Protein AF-0000000081111571 (afdb_homodimer)

Foldseek 3Di:
DWDFPCDPPRHDQCDDDDDDRNVVVLCLQQWLAKFKADPVRQVPDPDHFDWQQAPVRDADVVTIGIGHDVVSVLSVLVVLVSCVVNPCNLVVCVPPPVVCSVCSVVSNVCNVVVNVVVCVVPPDPDDWDWDQDPVRDTDTDDTDDDDDPDVVVVSVVRNVRHRYPHTPD/DWDFPCDPPRHDQCDDDDDDRNVVVLCLQQWLAKFKADPVRQVPDPDHFDWQQAPVRDADVVTIGIGHDVVSVLSVLVVLVVCVVNPCNLVVCVPPPVVCSVCSVVSNVCNVVVNVVVCVVPPDPDDWDWDQDPVRDTDTDDTDDDDDPDVVVVSVVRNVRHRYPHTPD

Organism: NCBI:txid173218

Structure (mmCIF, N/CA/C/O backbone):
data_AF-0000000081111571-model_v1
#
loop_
_entity.id
_entity.type
_entity.pdbx_description
1 polymer 'Tat pathway signal sequence'
#
loop_
_atom_site.group_PDB
_atom_site.id
_atom_site.type_symbol
_atom_site.label_atom_id
_atom_site.label_alt_id
_atom_site.label_comp_id
_atom_site.label_asym_id
_atom_site.label_entity_id
_atom_site.label_seq_id
_atom_site.pdbx_PDB_ins_code
_atom_site.Cartn_x
_atom_site.Cartn_y
_atom_site.Cartn_z
_atom_site.occupancy
_atom_site.B_iso_or_equiv
_atom_site.auth_seq_id
_atom_site.auth_comp_id
_atom_site.auth_asym_id
_atom_site.auth_atom_id
_atom_site.pdbx_PDB_model_num
ATOM 1 N N . MET A 1 1 ? 0.374 10.047 -14.227 1 91.88 1 MET A N 1
ATOM 2 C CA . MET A 1 1 ? -0.992 9.656 -13.891 1 91.88 1 MET A CA 1
ATOM 3 C C . MET A 1 1 ? -1.65 10.695 -12.984 1 91.88 1 MET A C 1
ATOM 5 O O . MET A 1 1 ? -0.97 11.367 -12.211 1 91.88 1 MET A O 1
ATOM 9 N N . HIS A 1 2 ? -2.975 10.844 -13.164 1 95.25 2 HIS A N 1
ATOM 10 C CA . HIS A 1 2 ? -3.723 11.75 -12.297 1 95.25 2 HIS A CA 1
ATOM 11 C C . HIS A 1 2 ? -4.367 10.992 -11.141 1 95.25 2 HIS A C 1
ATOM 13 O O . HIS A 1 2 ? -5.195 10.109 -11.359 1 95.25 2 HIS A O 1
ATOM 19 N N . PHE A 1 3 ? -3.939 11.352 -9.984 1 97.75 3 PHE A N 1
ATOM 20 C CA . PHE A 1 3 ? -4.539 10.789 -8.781 1 97.75 3 PHE A CA 1
ATOM 21 C C . PHE A 1 3 ? -5.867 11.461 -8.469 1 97.75 3 PHE A C 1
ATOM 23 O O . PHE A 1 3 ? -5.984 12.688 -8.562 1 97.75 3 PHE A O 1
ATOM 30 N N . THR A 1 4 ? -6.852 10.695 -8.117 1 98.44 4 THR A N 1
ATOM 31 C CA . THR A 1 4 ? -8.008 11.234 -7.406 1 98.44 4 THR A CA 1
ATOM 32 C C . THR A 1 4 ? -7.75 11.25 -5.902 1 98.44 4 THR A C 1
ATOM 34 O O . THR A 1 4 ? -6.887 10.523 -5.406 1 98.44 4 THR A O 1
ATOM 37 N N . SER A 1 5 ? -8.516 12.109 -5.16 1 97.75 5 SER A N 1
ATOM 38 C CA . SER A 1 5 ? -8.344 12.195 -3.715 1 97.75 5 SER A CA 1
ATOM 39 C C . SER A 1 5 ? -8.984 11 -3.012 1 97.75 5 SER A C 1
ATOM 41 O O . SER A 1 5 ? -8.578 10.641 -1.903 1 97.75 5 SER A O 1
ATOM 43 N N . GLY A 1 6 ? -9.992 10.453 -3.625 1 98.25 6 GLY A N 1
ATOM 44 C CA . GLY A 1 6 ? -10.75 9.383 -3.002 1 98.25 6 GLY A CA 1
ATOM 45 C C . GLY A 1 6 ? -11.789 9.875 -2.02 1 98.25 6 GLY A C 1
ATOM 46 O O . GLY A 1 6 ? -12.453 9.078 -1.355 1 98.25 6 GLY A O 1
ATOM 47 N N . PHE A 1 7 ? -11.883 11.156 -1.881 1 97.94 7 PHE A N 1
ATOM 48 C CA . PHE A 1 7 ? -12.961 11.773 -1.115 1 97.94 7 PHE A CA 1
ATOM 49 C C . PHE A 1 7 ? -14.031 12.328 -2.043 1 97.94 7 PHE A C 1
ATOM 51 O O . PHE A 1 7 ? -13.727 12.797 -3.141 1 97.94 7 PHE A O 1
ATOM 58 N N . THR A 1 8 ? -15.32 12.359 -1.634 1 96.75 8 THR A N 1
ATOM 59 C CA . THR A 1 8 ? -16.406 12.938 -2.422 1 96.75 8 THR A CA 1
ATOM 60 C C . THR A 1 8 ? -16.125 14.406 -2.719 1 96.75 8 THR A C 1
ATOM 62 O O . THR A 1 8 ? -15.734 15.164 -1.828 1 96.75 8 THR A O 1
ATOM 65 N N . PRO A 1 9 ? -16.234 14.734 -3.969 1 97.25 9 PRO A N 1
ATOM 66 C CA . PRO A 1 9 ? -16.812 14.031 -5.121 1 97.25 9 PRO A CA 1
ATOM 67 C C . PRO A 1 9 ? -15.742 13.383 -6.008 1 97.25 9 PRO A C 1
ATOM 69 O O . PRO A 1 9 ? -16.062 12.859 -7.074 1 97.25 9 PRO A O 1
ATOM 72 N N . ASP A 1 10 ? -14.586 13.414 -5.656 1 98.31 10 ASP A N 1
ATOM 73 C CA . ASP A 1 10 ? -13.461 12.961 -6.469 1 98.31 10 ASP A CA 1
ATOM 74 C C . ASP A 1 10 ? -13.164 11.484 -6.215 1 98.31 10 ASP A C 1
ATOM 76 O O . ASP A 1 10 ? -12.148 11.148 -5.605 1 98.31 10 ASP A O 1
ATOM 80 N N . LEU A 1 11 ? -14.016 10.57 -6.727 1 98.25 11 LEU A N 1
ATOM 81 C CA . LEU A 1 11 ? -13.961 9.141 -6.465 1 98.25 11 LEU A CA 1
ATOM 82 C C . LEU A 1 11 ? -13.531 8.375 -7.707 1 98.25 11 LEU A C 1
ATOM 84 O O . LEU A 1 11 ? -13.609 8.891 -8.82 1 98.25 11 LEU A O 1
ATOM 88 N N . SER A 1 12 ? -13.039 7.195 -7.555 1 98.12 12 SER A N 1
ATOM 89 C CA . SER A 1 12 ? -12.688 6.312 -8.664 1 98.12 12 SER A CA 1
ATOM 90 C C . SER A 1 12 ? -13.648 5.129 -8.75 1 98.12 12 SER A C 1
ATOM 92 O O . SER A 1 12 ? -14.461 4.918 -7.848 1 98.12 12 SER A O 1
ATOM 94 N N . ALA A 1 13 ? -13.516 4.324 -9.805 1 97.5 13 ALA A N 1
ATOM 95 C CA . ALA A 1 13 ? -14.367 3.164 -10.055 1 97.5 13 ALA A CA 1
ATOM 96 C C . ALA A 1 13 ? -14.047 2.031 -9.078 1 97.5 13 ALA A C 1
ATOM 98 O O . ALA A 1 13 ? -14.789 1.054 -8.992 1 97.5 13 ALA A O 1
ATOM 99 N N . TYR A 1 14 ? -13.031 2.131 -8.273 1 98.5 14 TYR A N 1
ATOM 100 C CA . TYR A 1 14 ? -12.57 1.067 -7.391 1 98.5 14 TYR A CA 1
ATOM 101 C C . TYR A 1 14 ? -13.133 1.238 -5.988 1 98.5 14 TYR A C 1
ATOM 103 O O . TYR A 1 14 ? -12.922 0.391 -5.117 1 98.5 14 TYR A O 1
ATOM 111 N N . GLN A 1 15 ? -13.898 2.295 -5.766 1 98.44 15 GLN A N 1
ATOM 112 C CA . GLN A 1 15 ? -14.352 2.633 -4.422 1 98.44 15 GLN A CA 1
ATOM 113 C C . GLN A 1 15 ? -15.797 2.189 -4.203 1 98.44 15 GLN A C 1
ATOM 115 O O . GLN A 1 15 ? -16.531 1.946 -5.164 1 98.44 15 GLN A O 1
ATOM 120 N N . GLY A 1 16 ? -16.141 2.082 -2.9 1 97.56 16 GLY A N 1
ATOM 121 C CA . GLY A 1 16 ? -17.484 1.686 -2.5 1 97.56 16 GLY A CA 1
ATOM 122 C C . GLY A 1 16 ? -17.562 0.261 -1.985 1 97.56 16 GLY A C 1
ATOM 123 O O . GLY A 1 16 ? -16.609 -0.514 -2.15 1 97.56 16 GLY A O 1
ATOM 124 N N . LYS A 1 17 ? -18.719 -0.04 -1.361 1 96.88 17 LYS A N 1
ATOM 125 C CA . LYS A 1 17 ? -18.938 -1.412 -0.915 1 96.88 17 LYS A CA 1
ATOM 126 C C . LYS A 1 17 ? -18.734 -2.402 -2.059 1 96.88 17 LYS A C 1
ATOM 128 O O . LYS A 1 17 ? -19.203 -2.174 -3.174 1 96.88 17 LYS A O 1
ATOM 133 N N . PRO A 1 18 ? -18.031 -3.461 -1.747 1 97.62 18 PRO A N 1
ATOM 134 C CA . PRO A 1 18 ? -17.781 -4.441 -2.807 1 97.62 18 PRO A CA 1
ATOM 135 C C . PRO A 1 18 ? -19.062 -4.906 -3.49 1 97.62 18 PRO A C 1
ATOM 137 O O . PRO A 1 18 ? -20.047 -5.23 -2.816 1 97.62 18 PRO A O 1
ATOM 140 N N . ASN A 1 19 ? -19.094 -4.879 -4.762 1 96.62 19 ASN A N 1
ATOM 141 C CA . ASN A 1 19 ? -20.188 -5.32 -5.621 1 96.62 19 ASN A CA 1
ATOM 142 C C . ASN A 1 19 ? -19.672 -5.922 -6.926 1 96.62 19 ASN A C 1
ATOM 144 O O . ASN A 1 19 ? -18.453 -6 -7.137 1 96.62 19 ASN A O 1
ATOM 148 N N . GLU A 1 20 ? -20.562 -6.367 -7.762 1 96.25 20 GLU A N 1
ATOM 149 C CA . GLU A 1 20 ? -20.141 -7.047 -8.984 1 96.25 20 GLU A CA 1
ATOM 150 C C . GLU A 1 20 ? -19.234 -6.16 -9.828 1 96.25 20 GLU A C 1
ATOM 152 O O . GLU A 1 20 ? -18.172 -6.602 -10.281 1 96.25 20 GLU A O 1
ATOM 157 N N . ALA A 1 21 ? -19.609 -4.922 -10 1 97.19 21 ALA A N 1
ATOM 158 C CA . ALA A 1 21 ? -18.859 -4.012 -10.867 1 97.19 21 ALA A CA 1
ATOM 159 C C . ALA A 1 21 ? -17.484 -3.707 -10.281 1 97.19 21 ALA A C 1
ATOM 161 O O . ALA A 1 21 ? -16.469 -3.82 -10.977 1 97.19 21 ALA A O 1
ATOM 162 N N . SER A 1 22 ? -17.406 -3.254 -9.008 1 96.75 22 SER A N 1
ATOM 163 C CA . SER A 1 22 ? -16.125 -2.924 -8.391 1 96.75 22 SER A CA 1
ATOM 164 C C . SER A 1 22 ? -15.219 -4.152 -8.297 1 96.75 22 SER A C 1
ATOM 166 O O . SER A 1 22 ? -14.008 -4.062 -8.492 1 96.75 22 SER A O 1
ATOM 168 N N . ASN A 1 23 ? -15.82 -5.355 -8.008 1 96.5 23 ASN A N 1
ATOM 169 C CA . ASN A 1 23 ? -15.039 -6.59 -7.949 1 96.5 23 ASN A CA 1
ATOM 170 C C . ASN A 1 23 ? -14.43 -6.93 -9.305 1 96.5 23 ASN A C 1
ATOM 172 O O . ASN A 1 23 ? -13.305 -7.441 -9.375 1 96.5 23 ASN A O 1
ATOM 176 N N . ALA A 1 24 ? -15.164 -6.668 -10.336 1 96.94 24 ALA A N 1
ATOM 177 C CA . ALA A 1 24 ? -14.625 -6.922 -11.672 1 96.94 24 ALA A CA 1
ATOM 178 C C . ALA A 1 24 ? -13.414 -6.035 -11.953 1 96.94 24 ALA A C 1
ATOM 180 O O . ALA A 1 24 ? -12.438 -6.48 -12.555 1 96.94 24 ALA A O 1
ATOM 181 N N . HIS A 1 25 ? -13.461 -4.766 -11.516 1 97.75 25 HIS A N 1
ATOM 182 C CA . HIS A 1 25 ? -12.32 -3.871 -11.672 1 97.75 25 HIS A CA 1
ATOM 183 C C . HIS A 1 25 ? -11.102 -4.387 -10.906 1 97.75 25 HIS A C 1
ATOM 185 O O . HIS A 1 25 ? -9.992 -4.414 -11.438 1 97.75 25 HIS A O 1
ATOM 191 N N . TRP A 1 26 ? -11.32 -4.824 -9.703 1 97.94 26 TRP A N 1
ATOM 192 C CA . TRP A 1 26 ? -10.227 -5.324 -8.875 1 97.94 26 TRP A CA 1
ATOM 193 C C . TRP A 1 26 ? -9.688 -6.641 -9.422 1 97.94 26 TRP A C 1
ATOM 195 O O . TRP A 1 26 ? -8.477 -6.875 -9.406 1 97.94 26 TRP A O 1
ATOM 205 N N . ASP A 1 27 ? -10.539 -7.488 -9.93 1 95 27 ASP A N 1
ATOM 206 C CA . ASP A 1 27 ? -10.102 -8.75 -10.516 1 95 27 ASP A CA 1
ATOM 207 C C . ASP A 1 27 ? -9.164 -8.508 -11.703 1 95 27 ASP A C 1
ATOM 209 O O . ASP A 1 27 ? -8.125 -9.156 -11.812 1 95 27 ASP A O 1
ATOM 213 N N . LYS A 1 28 ? -9.523 -7.609 -12.539 1 94.31 28 LYS A N 1
ATOM 214 C CA . LYS A 1 28 ? -8.695 -7.277 -13.695 1 94.31 28 LYS A CA 1
ATOM 215 C C . LYS A 1 28 ? -7.348 -6.711 -13.266 1 94.31 28 LYS A C 1
ATOM 217 O O . LYS A 1 28 ? -6.332 -6.949 -13.922 1 94.31 28 LYS A O 1
ATOM 222 N N . LEU A 1 29 ? -7.379 -6.031 -12.219 1 96.12 29 LEU A N 1
ATOM 223 C CA . LEU A 1 29 ? -6.188 -5.348 -11.719 1 96.12 29 LEU A CA 1
ATOM 224 C C . LEU A 1 29 ? -5.227 -6.336 -11.062 1 96.12 29 LEU A C 1
ATOM 226 O O . LEU A 1 29 ? -4.008 -6.195 -11.188 1 96.12 29 LEU A O 1
ATOM 230 N N . THR A 1 30 ? -5.711 -7.387 -10.477 1 96 30 THR A N 1
ATOM 231 C CA . THR A 1 30 ? -4.898 -8.164 -9.547 1 96 30 THR A CA 1
ATOM 232 C C . THR A 1 30 ? -4.523 -9.516 -10.148 1 96 30 THR A C 1
ATOM 234 O O . THR A 1 30 ? -3.648 -10.211 -9.625 1 96 30 THR A O 1
ATOM 237 N N . HIS A 1 31 ? -5.113 -9.898 -11.336 1 92.5 31 HIS A N 1
ATOM 238 C CA . HIS A 1 31 ? -4.969 -11.273 -11.781 1 92.5 31 HIS A CA 1
ATOM 239 C C . HIS A 1 31 ? -4.516 -11.344 -13.234 1 92.5 31 HIS A C 1
ATOM 241 O O . HIS A 1 31 ? -5.176 -11.969 -14.07 1 92.5 31 HIS A O 1
ATOM 247 N N . PRO A 1 32 ? -3.363 -10.836 -13.547 1 93.5 32 PRO A N 1
ATOM 248 C CA . PRO A 1 32 ? -2.859 -11.078 -14.898 1 93.5 32 PRO A CA 1
ATOM 249 C C . PRO A 1 32 ? -2.314 -12.5 -15.078 1 93.5 32 PRO A C 1
ATOM 251 O O . PRO A 1 32 ? -2.08 -12.93 -16.219 1 93.5 32 PRO A O 1
ATOM 254 N N . GLY A 1 33 ? -2.143 -13.242 -13.992 1 91.25 33 GLY A N 1
ATOM 255 C CA . GLY A 1 33 ? -1.604 -14.594 -14.039 1 91.25 33 GLY A CA 1
ATOM 256 C C . GLY A 1 33 ? -0.125 -14.656 -13.703 1 91.25 33 GLY A C 1
ATOM 257 O O . GLY A 1 33 ? 0.503 -13.625 -13.445 1 91.25 33 GLY A O 1
ATOM 258 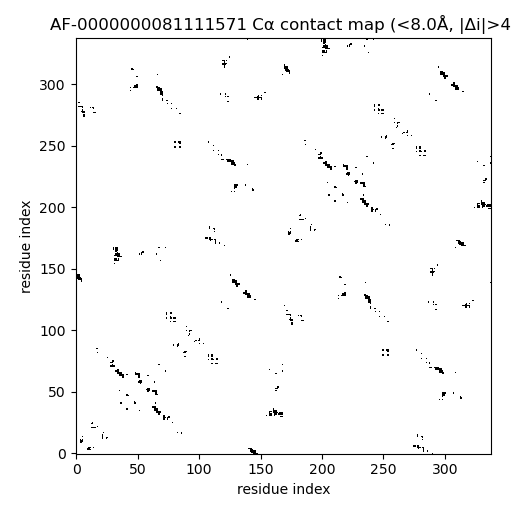N N . MET A 1 34 ? 0.376 -15.93 -13.664 1 95.56 34 MET A N 1
ATOM 259 C CA . MET A 1 34 ? 1.813 -16.156 -13.523 1 95.56 34 MET A CA 1
ATOM 260 C C . MET A 1 34 ? 2.521 -15.984 -14.867 1 95.56 34 MET A C 1
ATOM 262 O O . MET A 1 34 ? 1.895 -16.094 -15.922 1 95.56 34 MET A O 1
ATOM 266 N N . VAL A 1 35 ? 3.787 -15.727 -14.781 1 96.81 35 VAL A N 1
ATOM 267 C CA . VAL A 1 35 ? 4.539 -15.5 -16.016 1 96.81 35 VAL A CA 1
ATOM 268 C C . VAL A 1 35 ? 5.543 -16.625 -16.219 1 96.81 35 VAL A C 1
ATOM 270 O O . VAL A 1 35 ? 6.031 -17.219 -15.25 1 96.81 35 VAL A O 1
ATOM 273 N N . ALA A 1 36 ? 5.816 -16.891 -17.438 1 96.38 36 ALA A N 1
ATOM 274 C CA . ALA A 1 36 ? 6.875 -17.812 -17.828 1 96.38 36 ALA A CA 1
ATOM 275 C C . ALA A 1 36 ? 8.188 -17.078 -18.062 1 96.38 36 ALA A C 1
ATOM 277 O O . ALA A 1 36 ? 8.219 -16.047 -18.734 1 96.38 36 ALA A O 1
ATOM 278 N N . LEU A 1 37 ? 9.219 -17.625 -17.516 1 97.19 37 LEU A N 1
ATOM 279 C CA . LEU A 1 37 ? 10.547 -17.031 -17.594 1 97.19 37 LEU A CA 1
ATOM 280 C C . LEU A 1 37 ? 11.516 -17.953 -18.344 1 97.19 37 LEU A C 1
ATOM 282 O O . LEU A 1 37 ? 11.5 -19.172 -18.125 1 97.19 37 LEU A O 1
ATOM 286 N N . THR A 1 38 ? 12.328 -17.328 -19.172 1 96.94 38 THR A N 1
ATOM 287 C CA . THR A 1 38 ? 13.398 -18.078 -19.797 1 96.94 38 THR A CA 1
ATOM 288 C C . THR A 1 38 ? 14.477 -18.438 -18.781 1 96.94 38 THR A C 1
ATOM 290 O O . THR A 1 38 ? 14.484 -17.922 -17.656 1 96.94 38 THR A O 1
ATOM 293 N N . GLU A 1 39 ? 15.32 -19.328 -19.25 1 96.75 39 GLU A N 1
ATOM 294 C CA . GLU A 1 39 ? 16.438 -19.703 -18.406 1 96.75 39 GLU A CA 1
ATOM 295 C C . GLU A 1 39 ? 17.297 -18.5 -18.047 1 96.75 39 GLU A C 1
ATOM 297 O O . GLU A 1 39 ? 17.781 -18.375 -16.922 1 96.75 39 GLU A O 1
ATOM 302 N N . GLN A 1 40 ? 17.484 -17.641 -19 1 97.06 40 GLN A N 1
ATOM 303 C CA . GLN A 1 40 ? 18.312 -16.453 -18.781 1 97.06 40 GLN A CA 1
ATOM 304 C C . GLN A 1 40 ? 17.672 -15.516 -17.766 1 97.06 40 GLN A C 1
ATOM 306 O O . GLN A 1 40 ? 18.344 -14.984 -16.875 1 97.06 40 GLN A O 1
ATOM 311 N N . GLU A 1 41 ? 16.406 -15.289 -17.906 1 96.38 41 GLU A N 1
ATOM 312 C CA . GLU A 1 41 ? 15.664 -14.445 -16.969 1 96.38 41 GLU A CA 1
ATOM 313 C C . GLU A 1 41 ? 15.648 -15.07 -15.57 1 96.38 41 GLU A C 1
ATOM 315 O O . GLU A 1 41 ? 15.836 -14.375 -14.57 1 96.38 41 GLU A O 1
ATOM 320 N N . HIS A 1 42 ? 15.422 -16.328 -15.523 1 97.19 42 HIS A N 1
ATOM 321 C CA . HIS A 1 42 ? 15.391 -17.078 -14.273 1 97.19 42 HIS A CA 1
ATOM 322 C C . HIS A 1 42 ? 16.719 -16.969 -13.531 1 97.19 42 HIS A C 1
ATOM 324 O O . HIS A 1 42 ? 16.75 -16.891 -12.305 1 97.19 42 HIS A O 1
ATOM 330 N N . ALA A 1 43 ? 17.812 -16.984 -14.195 1 95.81 43 ALA A N 1
ATOM 331 C CA . ALA A 1 43 ? 19.141 -16.938 -13.617 1 95.81 43 ALA A CA 1
ATOM 332 C C . ALA A 1 43 ? 19.375 -15.641 -12.852 1 95.81 43 ALA A C 1
ATOM 334 O O . ALA A 1 43 ? 20.266 -15.555 -12 1 95.81 43 ALA A O 1
ATOM 335 N N . LYS A 1 44 ? 18.562 -14.648 -13.156 1 92.75 44 LYS A N 1
ATOM 336 C CA . LYS A 1 44 ? 18.734 -13.336 -12.539 1 92.75 44 LYS A CA 1
ATOM 337 C C . LYS A 1 44 ? 17.922 -13.227 -11.25 1 92.75 44 LYS A C 1
ATOM 339 O O . LYS A 1 44 ? 18.062 -12.25 -10.508 1 92.75 44 LYS A O 1
ATOM 344 N N . LEU A 1 45 ? 17.078 -14.148 -10.984 1 93.38 45 LEU A N 1
ATOM 345 C CA . LEU A 1 45 ? 16.234 -14.094 -9.789 1 93.38 45 LEU A CA 1
ATOM 346 C C . LEU A 1 45 ? 17.078 -14.328 -8.531 1 93.38 45 LEU A C 1
ATOM 348 O O . LEU A 1 45 ? 18.0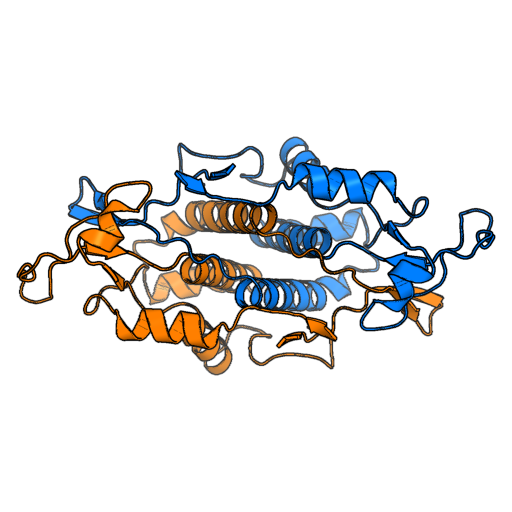62 -15.062 -8.57 1 93.38 45 LEU A O 1
ATOM 352 N N . PRO A 1 46 ? 16.672 -13.695 -7.43 1 85.31 46 PRO A N 1
ATOM 353 C CA . PRO A 1 46 ? 17.422 -13.875 -6.184 1 85.31 46 PRO A CA 1
ATOM 354 C C . PRO A 1 46 ? 17.344 -15.312 -5.656 1 85.31 46 PRO A C 1
ATOM 356 O O . PRO A 1 46 ? 18.203 -15.742 -4.895 1 85.31 46 PRO A O 1
ATOM 359 N N . SER A 1 47 ? 16.297 -16.016 -6.027 1 89.06 47 SER A N 1
ATOM 360 C CA . SER A 1 47 ? 16.141 -17.422 -5.664 1 89.06 47 SER A CA 1
ATOM 361 C C . SER A 1 47 ? 15.555 -18.234 -6.816 1 89.06 47 SER A C 1
ATOM 363 O O . SER A 1 47 ? 14.906 -17.672 -7.707 1 89.06 47 SER A O 1
ATOM 365 N N . LYS A 1 48 ? 15.773 -19.516 -6.684 1 92.31 48 LYS A N 1
ATOM 366 C CA . LYS A 1 48 ? 15.328 -20.391 -7.77 1 92.31 48 LYS A CA 1
ATOM 367 C C . LYS A 1 48 ? 13.812 -20.547 -7.758 1 92.31 48 LYS A C 1
ATOM 369 O O . LYS A 1 48 ? 13.188 -20.547 -6.691 1 92.31 48 LYS A O 1
ATOM 374 N N . SER A 1 49 ? 13.234 -20.641 -8.977 1 96.44 49 SER A N 1
ATOM 375 C CA . SER A 1 49 ? 11.812 -20.922 -9.18 1 96.44 49 SER A CA 1
ATOM 376 C C . SER A 1 49 ? 11.602 -22.281 -9.836 1 96.44 49 SER A C 1
ATOM 378 O O . SER A 1 49 ? 12.508 -22.812 -10.469 1 96.44 49 SER A O 1
ATOM 380 N N . SER A 1 50 ? 10.453 -22.797 -9.648 1 95.31 50 SER A N 1
ATOM 381 C CA . SER A 1 50 ? 10.086 -24.078 -10.234 1 95.31 50 SER A CA 1
ATOM 382 C C . SER A 1 50 ? 9.961 -23.984 -11.75 1 95.31 50 SER A C 1
ATOM 384 O O . SER A 1 50 ? 9.68 -22.906 -12.289 1 95.31 50 SER A O 1
ATOM 386 N N . LEU A 1 51 ? 10.117 -25.125 -12.359 1 94.94 51 LEU A N 1
ATOM 387 C CA . LEU A 1 51 ? 9.875 -25.234 -13.789 1 94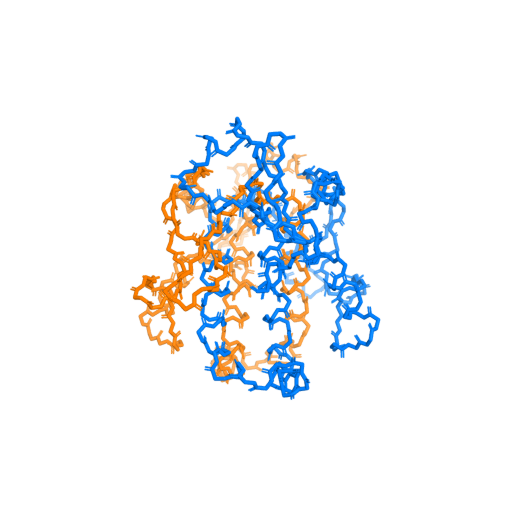.94 51 LEU A CA 1
ATOM 388 C C . LEU A 1 51 ? 8.391 -25.047 -14.109 1 94.94 51 LEU A C 1
ATOM 390 O O . LEU A 1 51 ? 7.527 -25.453 -13.328 1 94.94 51 LEU A O 1
ATOM 394 N N . PHE A 1 52 ? 8.188 -24.438 -15.25 1 92.88 52 PHE A N 1
ATOM 395 C CA . PHE A 1 52 ? 6.828 -24.375 -15.758 1 92.88 52 PHE A CA 1
ATOM 396 C C . PHE A 1 52 ? 6.422 -25.703 -16.375 1 92.88 52 PHE A C 1
ATOM 398 O O . PHE A 1 52 ? 7.105 -26.219 -17.266 1 92.88 52 PHE A O 1
ATOM 405 N N . ILE A 1 53 ? 5.398 -26.25 -15.875 1 86.88 53 ILE A N 1
ATOM 406 C CA . ILE A 1 53 ? 4.805 -27.453 -16.422 1 86.88 53 ILE A CA 1
ATOM 407 C C . ILE A 1 53 ? 3.416 -27.141 -16.984 1 86.88 53 ILE A C 1
ATOM 409 O O . ILE A 1 53 ? 2.543 -26.672 -16.266 1 86.88 53 ILE A O 1
ATOM 413 N N . ASP A 1 54 ? 3.221 -27.375 -18.219 1 82 54 ASP A N 1
ATOM 414 C CA . ASP A 1 54 ? 1.964 -26.984 -18.844 1 82 54 ASP A CA 1
ATOM 415 C C . ASP A 1 54 ? 0.836 -27.938 -18.469 1 82 54 ASP A C 1
ATOM 417 O O . ASP A 1 54 ? 1.026 -28.828 -17.641 1 82 54 ASP A O 1
ATOM 421 N N . ASP A 1 55 ? -0.333 -27.734 -19.016 1 78 55 ASP A N 1
ATOM 422 C CA . ASP A 1 55 ? -1.544 -28.469 -18.656 1 78 55 ASP A CA 1
ATOM 423 C C . ASP A 1 55 ? -1.43 -29.938 -19.047 1 78 55 ASP A C 1
ATOM 425 O O . ASP A 1 55 ? -2.129 -30.781 -18.484 1 78 55 ASP A O 1
ATOM 429 N N . ASP A 1 56 ? -0.473 -30.203 -19.969 1 76.12 56 ASP A N 1
ATOM 430 C CA . ASP A 1 56 ? -0.26 -31.578 -20.406 1 76.12 56 ASP A CA 1
ATOM 431 C C . ASP A 1 56 ? 0.914 -32.219 -19.656 1 76.12 56 ASP A C 1
ATOM 433 O O . ASP A 1 56 ? 1.461 -33.219 -20.094 1 76.12 56 ASP A O 1
ATOM 437 N N . THR A 1 57 ? 1.325 -31.484 -18.641 1 77.88 57 THR A N 1
ATOM 438 C CA . THR A 1 57 ? 2.396 -31.953 -17.766 1 77.88 57 THR A CA 1
ATOM 439 C C . THR A 1 57 ? 3.717 -32.031 -18.531 1 77.88 57 THR A C 1
ATOM 441 O O . THR A 1 57 ? 4.52 -32.938 -18.281 1 77.88 57 THR A O 1
ATOM 444 N N . ARG A 1 58 ? 3.889 -31.203 -19.547 1 82 58 ARG A N 1
ATOM 445 C CA . ARG A 1 58 ? 5.109 -31.203 -20.344 1 82 58 ARG A CA 1
ATOM 446 C C . ARG A 1 58 ? 5.961 -29.984 -20.062 1 82 58 ARG A C 1
ATOM 448 O O . ARG A 1 58 ? 5.43 -28.891 -19.844 1 82 58 ARG A O 1
ATOM 455 N N . GLU A 1 59 ? 7.152 -30.312 -19.906 1 83.25 59 GLU A N 1
ATOM 456 C CA . GLU A 1 59 ? 8.117 -29.219 -19.859 1 83.25 59 GLU A CA 1
ATOM 457 C C . GLU A 1 59 ? 8.297 -28.578 -21.234 1 83.25 59 GLU A C 1
ATOM 459 O O . GLU A 1 59 ? 8.211 -29.25 -22.25 1 83.25 59 GLU A O 1
ATOM 464 N N . SER A 1 60 ? 8.445 -27.328 -21.141 1 84.31 60 SER A N 1
ATOM 465 C CA . SER A 1 60 ? 8.742 -26.641 -22.391 1 84.31 60 SER A CA 1
ATOM 466 C C . SER A 1 60 ? 10.156 -26.953 -22.875 1 84.31 60 SER A C 1
ATOM 468 O O . SER A 1 60 ? 11.016 -27.344 -22.078 1 84.31 60 SER A O 1
ATOM 470 N N . ASP A 1 61 ? 10.312 -26.875 -24.219 1 88.5 61 ASP A N 1
ATOM 471 C CA . ASP A 1 61 ? 11.633 -26.969 -24.828 1 88.5 61 ASP A CA 1
ATOM 472 C C . ASP A 1 61 ? 11.906 -25.75 -25.734 1 88.5 61 ASP A C 1
ATOM 474 O O . ASP A 1 61 ? 11.289 -25.609 -26.781 1 88.5 61 ASP A O 1
ATOM 478 N N . PRO A 1 62 ? 12.828 -24.969 -25.312 1 93.69 62 PRO A N 1
ATOM 479 C CA . PRO A 1 62 ? 13.656 -25 -24.109 1 93.69 62 PRO A CA 1
ATOM 480 C C . PRO A 1 62 ? 12.836 -24.828 -22.828 1 93.69 62 PRO A C 1
ATOM 482 O O . PRO A 1 62 ? 11.695 -24.375 -22.875 1 93.69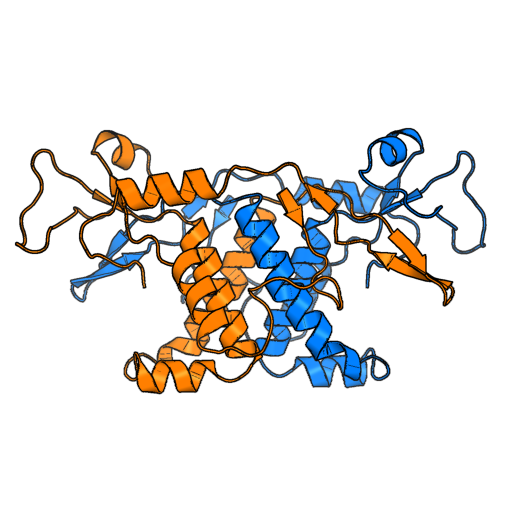 62 PRO A O 1
ATOM 485 N N . PRO A 1 63 ? 13.516 -25.125 -21.656 1 94.75 63 PRO A N 1
ATOM 486 C CA . PRO A 1 63 ? 12.789 -25.047 -20.391 1 94.75 63 PRO A CA 1
ATOM 487 C C . PRO A 1 63 ? 12.375 -23.625 -20.031 1 94.75 63 PRO A C 1
ATOM 489 O O . PRO A 1 63 ? 13.117 -22.672 -20.312 1 94.75 63 PRO A O 1
ATOM 492 N N . LEU A 1 64 ? 11.18 -23.5 -19.453 1 96.12 64 LEU A N 1
ATOM 493 C CA . LEU A 1 64 ? 10.68 -22.266 -18.875 1 96.12 64 LEU A CA 1
ATOM 494 C C . LEU A 1 64 ? 10.453 -22.406 -17.375 1 96.12 64 LEU A C 1
ATOM 496 O O . LEU A 1 64 ? 10.297 -23.531 -16.875 1 96.12 64 LEU A O 1
ATOM 500 N N . TYR A 1 65 ? 10.484 -21.328 -16.703 1 96.62 65 TYR A N 1
ATOM 501 C CA . TYR A 1 65 ? 10.266 -21.25 -15.266 1 96.62 65 TYR A CA 1
ATOM 502 C C . TYR A 1 65 ? 9.086 -20.344 -14.938 1 96.62 65 TYR A C 1
ATOM 504 O O . TYR A 1 65 ? 8.695 -19.5 -15.758 1 96.62 65 TYR A O 1
ATOM 512 N N . VAL A 1 66 ? 8.539 -20.516 -13.727 1 96.12 66 VAL A N 1
ATOM 513 C CA . VAL A 1 66 ? 7.34 -19.766 -13.398 1 96.12 66 VAL A CA 1
ATOM 514 C C . VAL A 1 66 ? 7.684 -18.656 -12.398 1 96.12 66 VAL A C 1
ATOM 516 O O . VAL A 1 66 ? 8.602 -18.812 -11.594 1 96.12 66 VAL A O 1
ATOM 519 N N . GLY A 1 67 ? 6.961 -17.562 -12.516 1 96.56 67 GLY A N 1
ATOM 520 C CA . GLY A 1 67 ? 7.035 -16.469 -11.57 1 96.56 67 GLY A CA 1
ATOM 521 C C . GLY A 1 67 ? 5.809 -15.57 -11.602 1 96.56 67 GLY A C 1
ATOM 522 O O . GLY A 1 67 ? 4.824 -15.883 -12.273 1 96.56 67 GLY A O 1
ATOM 523 N N . ALA A 1 68 ? 5.828 -14.555 -10.828 1 96.69 68 ALA A N 1
ATOM 524 C CA . ALA A 1 68 ? 4.781 -13.531 -10.852 1 96.69 68 ALA A CA 1
ATOM 525 C C . ALA A 1 68 ? 5.367 -12.141 -10.633 1 96.69 68 ALA A C 1
ATOM 527 O O . ALA A 1 68 ? 6.312 -11.977 -9.852 1 96.69 68 ALA A O 1
ATOM 528 N N . VAL A 1 69 ? 4.816 -11.172 -11.328 1 97.06 69 VAL A N 1
ATOM 529 C CA . VAL A 1 69 ? 5.223 -9.789 -11.07 1 97.06 69 VAL A CA 1
ATOM 530 C C . VAL A 1 69 ? 4.68 -9.336 -9.719 1 97.06 69 VAL A C 1
ATOM 532 O O . VAL A 1 69 ? 3.482 -9.453 -9.453 1 97.06 69 VAL A O 1
ATOM 535 N N . GLU A 1 70 ? 5.461 -8.836 -8.93 1 97.31 70 GLU A N 1
ATOM 536 C CA . GLU A 1 70 ? 5.215 -8.664 -7.504 1 97.31 70 GLU A CA 1
ATOM 537 C C . GLU A 1 70 ? 4.09 -7.66 -7.254 1 97.31 70 GLU A C 1
ATOM 539 O O . GLU A 1 70 ? 3.301 -7.824 -6.32 1 97.31 70 GLU A O 1
ATOM 544 N N . VAL A 1 71 ? 3.92 -6.605 -8.07 1 98.38 71 VAL A N 1
ATOM 545 C CA . VAL A 1 71 ? 2.934 -5.559 -7.82 1 98.38 71 VAL A CA 1
ATOM 546 C C . VAL A 1 71 ? 1.528 -6.156 -7.844 1 98.38 71 VAL A C 1
ATOM 548 O O . VAL A 1 71 ? 0.646 -5.715 -7.105 1 98.38 71 VAL A O 1
ATOM 551 N N . PHE A 1 72 ? 1.33 -7.164 -8.617 1 98.12 72 PHE A N 1
ATOM 552 C CA . PHE A 1 72 ? -0.013 -7.723 -8.734 1 98.12 72 PHE A CA 1
ATOM 553 C C . PHE A 1 72 ? -0.395 -8.477 -7.469 1 98.12 72 PHE A C 1
ATOM 555 O O . PHE A 1 72 ? -1.565 -8.5 -7.078 1 98.12 72 PHE A O 1
ATOM 562 N N . HIS A 1 73 ? 0.582 -9.102 -6.891 1 97.75 73 HIS A N 1
ATOM 563 C CA . HIS A 1 73 ? 0.297 -9.711 -5.598 1 97.75 73 HIS A CA 1
ATOM 564 C C . HIS A 1 73 ? 0.01 -8.648 -4.539 1 97.75 73 HIS A C 1
ATOM 566 O O . HIS A 1 73 ? -0.876 -8.828 -3.701 1 97.75 73 HIS A O 1
ATOM 572 N N . GLN A 1 74 ? 0.749 -7.559 -4.539 1 98.38 74 GLN A N 1
ATOM 573 C CA . GLN A 1 74 ? 0.512 -6.469 -3.6 1 98.38 74 GLN A CA 1
ATOM 574 C C . GLN A 1 74 ? -0.894 -5.898 -3.762 1 98.38 74 GLN A C 1
ATOM 576 O O . GLN A 1 74 ? -1.581 -5.633 -2.771 1 98.38 74 GLN A O 1
ATOM 581 N N . LEU A 1 75 ? -1.312 -5.719 -5.004 1 98.69 75 LEU A N 1
ATOM 582 C CA . LEU A 1 75 ? -2.664 -5.246 -5.281 1 98.69 75 LEU A CA 1
ATOM 583 C C . LEU A 1 75 ? -3.701 -6.277 -4.844 1 98.69 75 LEU A C 1
ATOM 585 O O . LEU A 1 75 ? -4.77 -5.914 -4.348 1 98.69 75 LEU A O 1
ATOM 589 N N . HIS A 1 76 ? -3.395 -7.547 -5.016 1 97.88 76 HIS A N 1
ATOM 590 C CA . HIS A 1 76 ? -4.242 -8.625 -4.512 1 97.88 76 HIS A CA 1
ATOM 591 C C . HIS A 1 76 ? -4.391 -8.547 -2.998 1 97.88 76 HIS A C 1
ATOM 593 O O . HIS A 1 76 ? -5.492 -8.703 -2.469 1 97.88 76 HIS A O 1
ATOM 599 N N . CYS A 1 77 ? -3.291 -8.336 -2.336 1 98.62 77 CYS A N 1
ATOM 600 C CA . CYS A 1 77 ? -3.312 -8.133 -0.89 1 98.62 77 CYS A CA 1
ATOM 601 C C . CYS A 1 77 ? -4.207 -6.961 -0.514 1 98.62 77 CYS A C 1
ATOM 603 O O . CYS A 1 77 ? -4.996 -7.055 0.427 1 98.62 77 CYS A O 1
ATOM 605 N N . LEU A 1 78 ? -4.047 -5.844 -1.212 1 98.88 78 LEU A N 1
ATOM 606 C CA . LEU A 1 78 ? -4.863 -4.668 -0.924 1 98.88 78 LEU A CA 1
ATOM 607 C C . LEU A 1 78 ? -6.344 -4.973 -1.123 1 98.88 78 LEU A C 1
ATOM 609 O O . LEU A 1 78 ? -7.188 -4.508 -0.353 1 98.88 78 LEU A O 1
ATOM 613 N N . ASP A 1 79 ? -6.66 -5.73 -2.141 1 98.56 79 ASP A N 1
ATOM 614 C CA . ASP A 1 79 ? -8.039 -6.125 -2.385 1 98.56 79 ASP A CA 1
ATOM 615 C C . ASP A 1 79 ? -8.586 -6.965 -1.229 1 98.56 79 ASP A C 1
ATOM 617 O O . ASP A 1 79 ? -9.742 -6.809 -0.833 1 98.56 79 ASP A O 1
ATOM 621 N N . MET A 1 80 ? -7.762 -7.859 -0.699 1 98.19 80 MET A N 1
ATOM 622 C CA . MET A 1 80 ? -8.18 -8.641 0.46 1 98.19 80 MET A CA 1
ATOM 623 C C . MET A 1 80 ? -8.469 -7.738 1.652 1 98.19 80 MET A C 1
ATOM 625 O O . MET A 1 80 ? -9.469 -7.926 2.352 1 98.19 80 MET A O 1
ATOM 629 N N . LEU A 1 81 ? -7.633 -6.742 1.861 1 98.75 81 LEU A N 1
ATOM 630 C CA . LEU A 1 81 ? -7.852 -5.789 2.945 1 98.75 81 LEU A CA 1
ATOM 631 C C . LEU A 1 81 ? -9.133 -4.992 2.721 1 98.75 81 LEU A C 1
ATOM 633 O O . LEU A 1 81 ? -9.852 -4.688 3.672 1 98.75 81 LEU A O 1
ATOM 637 N N . ARG A 1 82 ? -9.406 -4.621 1.441 1 98.75 82 ARG A N 1
ATOM 638 C CA . ARG A 1 82 ? -10.656 -3.963 1.088 1 98.75 82 ARG A CA 1
ATOM 639 C C . ARG A 1 82 ? -11.859 -4.805 1.505 1 98.75 82 ARG A C 1
ATOM 641 O O . ARG A 1 82 ? -12.75 -4.324 2.203 1 98.75 82 ARG A O 1
ATOM 648 N N . MET A 1 83 ? -11.883 -6.066 1.156 1 98.25 83 MET A N 1
ATOM 649 C CA . MET A 1 83 ? -12.984 -6.965 1.492 1 98.25 83 MET A CA 1
ATOM 650 C C . MET A 1 83 ? -13.109 -7.129 3.004 1 98.25 83 MET A C 1
ATOM 652 O O . MET A 1 83 ? -14.227 -7.164 3.535 1 98.25 83 MET A O 1
ATOM 656 N N . GLN A 1 84 ? -11.992 -7.242 3.652 1 98.44 84 GLN A N 1
ATOM 657 C CA . GLN A 1 84 ? -11.992 -7.355 5.109 1 98.44 84 GLN A CA 1
ATOM 658 C C . GLN A 1 84 ? -12.547 -6.086 5.754 1 98.44 84 GLN A C 1
ATOM 660 O O . GLN A 1 84 ? -13.297 -6.16 6.727 1 98.44 84 GLN A O 1
ATOM 665 N N . ALA A 1 85 ? -12.141 -4.926 5.207 1 98.06 85 ALA A N 1
ATOM 666 C CA . ALA A 1 85 ? -12.57 -3.648 5.77 1 98.06 85 ALA A CA 1
ATOM 667 C C . ALA A 1 85 ? -14.086 -3.516 5.738 1 98.06 85 ALA A C 1
ATOM 669 O O . ALA A 1 85 ? -14.688 -2.896 6.621 1 98.06 85 ALA A O 1
ATOM 670 N N . TYR A 1 86 ? -14.719 -4.148 4.773 1 97.75 86 TYR A N 1
ATOM 671 C CA . TYR A 1 86 ? -16.172 -4.09 4.637 1 97.75 86 TYR A CA 1
ATOM 672 C C . TYR A 1 86 ? -16.828 -5.27 5.336 1 97.75 86 TYR A C 1
ATOM 674 O O . TYR A 1 86 ? -18.062 -5.402 5.32 1 97.75 86 TYR A O 1
ATOM 682 N N . GLY A 1 87 ? -16.062 -6.234 5.859 1 96.94 87 GLY A N 1
ATOM 683 C CA . GLY A 1 87 ? -16.594 -7.363 6.609 1 96.94 87 GLY A CA 1
ATOM 684 C C . GLY A 1 87 ? -17.172 -8.445 5.727 1 96.94 87 GLY A C 1
ATOM 685 O O . GLY A 1 87 ? -18.031 -9.219 6.16 1 96.94 87 GLY A O 1
ATOM 686 N N . VAL A 1 88 ? -16.703 -8.508 4.41 1 97.5 88 VAL A N 1
ATOM 687 C CA . VAL A 1 88 ? -17.328 -9.469 3.504 1 97.5 88 VAL A CA 1
ATOM 688 C C . VAL A 1 88 ? -16.312 -10.539 3.102 1 97.5 88 VAL A C 1
ATOM 690 O O . VAL A 1 88 ? -16.625 -11.414 2.295 1 97.5 88 VAL A O 1
ATOM 693 N N . LEU A 1 89 ? -15.102 -10.508 3.652 1 97.69 89 LEU A N 1
ATOM 694 C CA . LEU A 1 89 ? -14.039 -11.43 3.262 1 97.69 89 LEU A CA 1
ATOM 695 C C . LEU A 1 89 ? -14.398 -12.859 3.629 1 97.69 89 LEU A C 1
ATOM 697 O O . LEU A 1 89 ? -14.242 -13.773 2.814 1 97.69 89 LEU A O 1
ATOM 701 N N . LYS A 1 90 ? -14.859 -13.055 4.832 1 97.44 90 LYS A N 1
ATOM 702 C CA . LYS A 1 90 ? -15.227 -14.398 5.266 1 97.44 90 LYS A CA 1
ATOM 703 C C . LYS A 1 90 ? -16.312 -14.992 4.363 1 97.44 90 LYS A C 1
ATOM 705 O O . LYS A 1 90 ? -16.25 -16.172 4 1 97.44 90 LYS A O 1
ATOM 710 N N . ASP A 1 91 ? -17.312 -14.203 4.047 1 96.88 91 ASP A N 1
ATOM 711 C CA . ASP A 1 91 ? -18.375 -14.664 3.15 1 96.88 91 ASP A CA 1
ATOM 712 C C . ASP A 1 91 ? -17.797 -15.062 1.791 1 96.88 91 ASP A C 1
ATOM 714 O O . ASP A 1 91 ? -18.234 -16.047 1.196 1 96.88 91 ASP A O 1
ATOM 718 N N . TRP A 1 92 ? -16.938 -14.234 1.301 1 95.38 92 TRP A N 1
ATOM 719 C CA . TRP A 1 92 ? -16.297 -14.539 0.028 1 95.38 92 TRP A CA 1
ATOM 720 C C . TRP A 1 92 ? -15.578 -15.891 0.086 1 95.38 92 TRP A C 1
ATOM 722 O O . TRP A 1 92 ? -15.734 -16.719 -0.811 1 95.38 92 TRP A O 1
ATOM 732 N N . TYR A 1 93 ? -14.789 -16.219 1.122 1 95.69 93 TYR A N 1
ATOM 733 C CA . TYR A 1 93 ? -14.086 -17.484 1.286 1 95.69 93 TYR A CA 1
ATOM 734 C C . TYR A 1 93 ? -15.07 -18.656 1.393 1 95.69 93 TYR A C 1
ATOM 736 O O . TYR A 1 93 ? -14.836 -19.719 0.834 1 95.69 93 TYR A O 1
ATOM 744 N N . ASP A 1 94 ? -16.125 -18.422 2.086 1 96.75 94 ASP A N 1
ATOM 745 C CA . ASP A 1 94 ? -17.141 -19.453 2.254 1 96.75 94 ASP A CA 1
ATOM 746 C C . ASP A 1 94 ? -17.656 -19.953 0.901 1 96.75 94 ASP A C 1
ATOM 748 O O . ASP A 1 94 ? -17.953 -21.125 0.734 1 96.75 94 ASP A O 1
ATOM 752 N N . VAL A 1 95 ? -17.75 -19.047 -0.013 1 94.31 95 VAL A N 1
ATOM 753 C CA . VAL A 1 95 ? -18.297 -19.359 -1.326 1 94.31 95 VAL A CA 1
ATOM 754 C C . VAL A 1 95 ? -17.188 -19.875 -2.242 1 94.31 95 VAL A C 1
ATOM 756 O O . VAL A 1 95 ? -17.375 -20.875 -2.947 1 94.31 95 VAL A O 1
ATOM 759 N N . HIS A 1 96 ? -16 -19.328 -2.205 1 91.12 96 HIS A N 1
ATOM 760 C CA . HIS A 1 96 ? -15.016 -19.547 -3.258 1 91.12 96 HIS A CA 1
ATOM 761 C C . HIS A 1 96 ? -13.898 -20.484 -2.785 1 91.12 96 HIS A C 1
ATOM 763 O O . HIS A 1 96 ? -13.25 -21.141 -3.6 1 91.12 96 HIS A O 1
ATOM 769 N N . SER A 1 97 ? -13.625 -20.547 -1.514 1 93.06 97 SER A N 1
ATOM 770 C CA . SER A 1 97 ? -12.531 -21.359 -0.979 1 93.06 97 SER A CA 1
ATOM 771 C C . SER A 1 97 ? -12.773 -21.703 0.485 1 93.06 97 SER A C 1
ATOM 773 O O . SER A 1 97 ? -11.938 -21.406 1.344 1 93.06 97 SER A O 1
ATOM 775 N N . PRO A 1 98 ? -13.844 -22.422 0.79 1 94.94 98 PRO A N 1
ATOM 776 C CA . PRO A 1 98 ? -14.211 -22.688 2.184 1 94.94 98 PRO A CA 1
ATOM 777 C C . PRO A 1 98 ? -13.117 -23.438 2.945 1 94.94 98 PRO A C 1
ATOM 779 O O . PRO A 1 98 ? -12.938 -23.219 4.145 1 94.94 98 PRO A O 1
ATOM 782 N N . ALA A 1 99 ? -12.344 -24.25 2.297 1 94.44 99 ALA A N 1
ATOM 783 C CA . ALA A 1 99 ? -11.312 -25.047 2.941 1 94.44 99 ALA A CA 1
ATOM 784 C C . ALA A 1 99 ? -10.172 -24.172 3.451 1 94.44 99 ALA A C 1
ATOM 786 O O . ALA A 1 99 ? -9.375 -24.609 4.293 1 94.44 99 ALA A O 1
ATOM 787 N N . ASN A 1 100 ? -10.094 -22.938 2.963 1 93.94 100 ASN A N 1
ATOM 788 C CA . ASN A 1 100 ? -8.953 -22.078 3.293 1 93.94 100 ASN A CA 1
ATOM 789 C C . ASN A 1 100 ? -9.375 -20.922 4.191 1 93.94 100 ASN A C 1
ATOM 791 O O . ASN A 1 100 ? -8.578 -20 4.441 1 93.94 100 ASN A O 1
ATOM 795 N N . GLU A 1 101 ? -10.594 -20.969 4.699 1 95.5 101 GLU A N 1
ATOM 796 C CA . GLU A 1 101 ? -11.086 -19.891 5.551 1 95.5 101 GLU A CA 1
ATOM 797 C C . GLU A 1 101 ? -10.172 -19.672 6.758 1 95.5 101 GLU A C 1
ATOM 799 O O . GLU A 1 101 ? -9.961 -18.547 7.191 1 95.5 101 GLU A O 1
ATOM 804 N N . HIS A 1 102 ? -9.641 -20.781 7.301 1 95.88 102 HIS A N 1
ATOM 805 C CA . HIS A 1 102 ? -8.82 -20.734 8.5 1 95.88 102 HIS A CA 1
ATOM 806 C C . HIS A 1 102 ? -7.512 -20 8.25 1 95.88 102 HIS A C 1
ATOM 808 O O . HIS A 1 102 ? -6.809 -19.625 9.195 1 95.88 102 HIS A O 1
ATOM 814 N N . THR A 1 103 ? -7.102 -19.719 7 1 96.38 103 THR A N 1
ATOM 815 C CA . THR A 1 103 ? -5.84 -19.078 6.66 1 96.38 103 THR A CA 1
ATOM 816 C C . THR A 1 103 ? -5.996 -17.562 6.605 1 96.38 103 THR A C 1
ATOM 818 O O . THR A 1 103 ? -5.012 -16.828 6.473 1 96.38 103 THR A O 1
ATOM 821 N N . ILE A 1 104 ? -7.234 -17 6.738 1 97.69 104 ILE A N 1
ATOM 822 C CA . ILE A 1 104 ? -7.543 -15.594 6.539 1 97.69 104 ILE A CA 1
ATOM 823 C C . ILE A 1 104 ? -6.676 -14.742 7.461 1 97.69 104 ILE A C 1
ATOM 825 O O . ILE A 1 104 ? -6.004 -13.812 7.008 1 97.69 104 ILE A O 1
ATOM 829 N N . PRO A 1 105 ? -6.531 -15.086 8.781 1 97.75 105 PRO A N 1
ATOM 830 C CA . PRO A 1 105 ? -5.734 -14.219 9.656 1 97.75 105 PRO A CA 1
ATOM 831 C C . PRO A 1 105 ? -4.273 -14.125 9.219 1 97.75 105 PRO A C 1
ATOM 833 O O . PRO A 1 105 ? -3.697 -13.039 9.195 1 97.75 105 PRO A O 1
ATOM 836 N N . ALA A 1 106 ? -3.703 -15.227 8.852 1 97.81 106 ALA A N 1
ATOM 837 C CA . ALA A 1 106 ? -2.305 -15.242 8.43 1 97.81 106 ALA A CA 1
ATOM 838 C C . ALA A 1 106 ? -2.111 -14.438 7.148 1 97.81 106 ALA A C 1
ATOM 840 O O . ALA A 1 106 ? -1.106 -13.742 6.988 1 97.81 106 ALA A O 1
ATOM 841 N N . HIS A 1 107 ? -3.102 -14.531 6.219 1 97.88 107 HIS A N 1
ATOM 842 C CA . HIS A 1 107 ? -3.006 -13.789 4.969 1 97.88 107 HIS A CA 1
ATOM 843 C C . HIS A 1 107 ? -3.133 -12.281 5.211 1 97.88 107 HIS A C 1
ATOM 845 O O . HIS A 1 107 ? -2.418 -11.492 4.598 1 97.88 107 HIS A O 1
ATOM 851 N N . LEU A 1 108 ? -4.031 -11.906 6.102 1 98.62 108 LEU A N 1
ATOM 852 C CA . LEU A 1 108 ? -4.176 -10.484 6.406 1 98.62 108 LEU A CA 1
ATOM 853 C C . LEU A 1 108 ? -2.896 -9.93 7.023 1 98.62 108 LEU A C 1
ATOM 855 O O . LEU A 1 108 ? -2.473 -8.82 6.691 1 98.62 108 LEU A O 1
ATOM 859 N N . GLU A 1 109 ? -2.24 -10.742 7.887 1 98.5 109 GLU A N 1
ATOM 860 C CA . GLU A 1 109 ? -0.958 -10.344 8.461 1 98.5 109 GLU A CA 1
ATOM 861 C C . GLU A 1 109 ? 0.107 -10.188 7.379 1 98.5 109 GLU A C 1
ATOM 863 O O . GLU A 1 109 ? 0.825 -9.18 7.348 1 98.5 109 GLU A O 1
ATOM 868 N N . HIS A 1 110 ? 0.199 -11.117 6.547 1 98.56 110 HIS A N 1
ATOM 869 C CA . HIS A 1 110 ? 1.101 -11.062 5.402 1 98.56 110 HIS A CA 1
ATOM 870 C C . HIS A 1 110 ? 0.843 -9.82 4.559 1 98.56 110 HIS A C 1
ATOM 872 O O . HIS A 1 110 ? 1.78 -9.102 4.199 1 98.56 110 HIS A O 1
ATOM 878 N N . CYS A 1 111 ? -0.46 -9.57 4.238 1 98.81 111 CYS A N 1
ATOM 879 C CA . CYS A 1 111 ? -0.826 -8.477 3.354 1 98.81 111 CYS A CA 1
ATOM 880 C C . CYS A 1 111 ? -0.389 -7.137 3.938 1 98.81 111 CYS A C 1
ATOM 882 O O . CYS A 1 111 ? 0.254 -6.336 3.254 1 98.81 111 CYS A O 1
ATOM 884 N N . ILE A 1 112 ? -0.701 -6.883 5.207 1 98.88 112 ILE A N 1
ATOM 885 C CA . ILE A 1 112 ? -0.383 -5.613 5.852 1 98.88 112 ILE A CA 1
ATOM 886 C C . ILE A 1 112 ? 1.131 -5.414 5.883 1 98.88 112 ILE A C 1
ATOM 888 O O . ILE A 1 112 ? 1.634 -4.367 5.469 1 98.88 112 ILE A O 1
ATOM 892 N N . ASP A 1 113 ? 1.818 -6.41 6.32 1 98.88 113 ASP A N 1
ATOM 893 C CA . ASP A 1 113 ? 3.264 -6.281 6.473 1 98.88 113 ASP A CA 1
ATOM 894 C C . ASP A 1 113 ? 3.955 -6.203 5.113 1 98.88 113 ASP A C 1
ATOM 896 O O . ASP A 1 113 ? 4.945 -5.488 4.957 1 98.88 113 ASP A O 1
ATOM 900 N N . TYR A 1 114 ? 3.508 -6.965 4.188 1 98.81 114 TYR A N 1
ATOM 901 C CA . TYR A 1 114 ? 4.125 -7.008 2.867 1 98.81 114 TYR A CA 1
ATOM 902 C C . TYR A 1 114 ? 3.947 -5.684 2.141 1 98.81 114 TYR A C 1
ATOM 904 O O . TYR A 1 114 ? 4.883 -5.18 1.517 1 98.81 114 TYR A O 1
ATOM 912 N N . ILE A 1 115 ? 2.754 -5.047 2.219 1 98.88 115 ILE A N 1
ATOM 913 C CA . ILE A 1 115 ? 2.502 -3.738 1.627 1 98.88 115 ILE A CA 1
ATOM 914 C C . ILE A 1 115 ? 3.348 -2.682 2.33 1 98.88 115 ILE A C 1
ATOM 916 O O . ILE A 1 115 ? 3.908 -1.793 1.684 1 98.88 115 ILE A O 1
ATOM 920 N N . ARG A 1 116 ? 3.465 -2.779 3.674 1 98.94 116 ARG A N 1
ATOM 921 C CA . ARG A 1 116 ? 4.324 -1.871 4.426 1 98.94 116 ARG A CA 1
ATOM 922 C C . ARG A 1 116 ? 5.754 -1.902 3.893 1 98.94 116 ARG A C 1
ATOM 924 O O . ARG A 1 116 ? 6.336 -0.855 3.596 1 98.94 116 ARG A O 1
ATOM 931 N N . GLN A 1 117 ? 6.297 -3.102 3.775 1 98.69 117 GLN A N 1
ATOM 932 C CA . GLN A 1 117 ? 7.66 -3.264 3.275 1 98.69 117 GLN A CA 1
ATOM 933 C C . GLN A 1 117 ? 7.797 -2.705 1.863 1 98.69 117 GLN A C 1
ATOM 935 O O . GLN A 1 117 ? 8.789 -2.053 1.542 1 98.69 117 GLN A O 1
ATOM 940 N N . SER A 1 118 ? 6.797 -2.959 1.058 1 98.56 118 SER A N 1
ATOM 941 C CA . SER A 1 118 ? 6.832 -2.469 -0.316 1 98.56 118 SER A CA 1
ATOM 942 C C . SER A 1 118 ? 6.867 -0.945 -0.358 1 98.56 118 SER A C 1
ATOM 944 O O . SER A 1 118 ? 7.629 -0.358 -1.131 1 98.56 118 SER A O 1
ATOM 946 N N . MET A 1 119 ? 6.074 -0.246 0.507 1 98.56 119 MET A N 1
ATOM 947 C CA . MET A 1 119 ? 6.023 1.212 0.545 1 98.56 119 MET A CA 1
ATOM 948 C C . MET A 1 119 ? 7.352 1.791 1.021 1 98.56 119 MET A C 1
ATOM 950 O O . MET A 1 119 ? 7.773 2.852 0.557 1 98.56 119 MET A O 1
ATOM 954 N N . MET A 1 120 ? 7.98 1.094 1.906 1 98.5 120 MET A N 1
ATOM 955 C CA . MET A 1 120 ? 9.289 1.535 2.391 1 98.5 120 MET A CA 1
ATOM 956 C C . MET A 1 120 ? 10.359 1.326 1.327 1 98.5 120 MET A C 1
ATOM 958 O O . MET A 1 120 ? 11.297 2.115 1.225 1 98.5 120 MET A O 1
ATOM 962 N N . CYS A 1 121 ? 10.234 0.266 0.548 1 98.44 121 CYS A N 1
ATOM 963 C CA . CYS A 1 121 ? 11.203 -0.07 -0.485 1 98.44 121 CYS A CA 1
ATOM 964 C C . CYS A 1 121 ? 11.117 0.902 -1.655 1 98.44 121 CYS A C 1
ATOM 966 O O . CYS A 1 121 ? 12.133 1.258 -2.252 1 98.44 121 CYS A O 1
ATOM 968 N N . ARG A 1 122 ? 9.93 1.322 -2.031 1 97.94 122 ARG A N 1
ATOM 969 C CA . ARG A 1 122 ? 9.656 2.234 -3.135 1 97.94 122 ARG A CA 1
ATOM 970 C C . ARG A 1 122 ? 8.766 3.389 -2.684 1 97.94 122 ARG A C 1
ATOM 972 O O . ARG A 1 122 ? 7.641 3.539 -3.166 1 97.94 122 ARG A O 1
ATOM 979 N N . PRO A 1 123 ? 9.367 4.242 -1.856 1 98.19 123 PRO A N 1
ATOM 980 C CA . PRO A 1 123 ? 8.547 5.305 -1.26 1 98.19 123 PRO A CA 1
ATOM 981 C C . PRO A 1 123 ? 8.148 6.379 -2.268 1 98.19 123 PRO A C 1
ATOM 983 O O . PRO A 1 123 ? 8.945 6.738 -3.139 1 98.19 123 PRO A O 1
ATOM 986 N N . SER A 1 124 ? 6.852 6.77 -2.199 1 97.81 124 SER A N 1
ATOM 987 C CA . SER A 1 124 ? 6.461 7.984 -2.902 1 97.81 124 SER A CA 1
ATOM 988 C C . SER A 1 124 ? 7.137 9.211 -2.305 1 97.81 124 SER A C 1
ATOM 990 O O . SER A 1 124 ? 6.895 9.562 -1.148 1 97.81 124 SER A O 1
ATOM 992 N N . LEU A 1 125 ? 7.93 9.914 -3.066 1 96.62 125 LEU A N 1
ATOM 993 C CA . LEU A 1 125 ? 8.703 11.047 -2.574 1 96.62 125 LEU A CA 1
ATOM 994 C C . LEU A 1 125 ? 8.023 12.367 -2.93 1 96.62 125 LEU A C 1
ATOM 996 O O . LEU A 1 125 ? 8.562 13.438 -2.662 1 96.62 125 LEU A O 1
ATOM 1000 N N . ASP A 1 126 ? 6.855 12.25 -3.561 1 96.19 126 ASP A N 1
ATOM 1001 C CA . ASP A 1 126 ? 6.09 13.453 -3.861 1 96.19 126 ASP A CA 1
ATOM 1002 C C . ASP A 1 126 ? 5.727 14.211 -2.584 1 96.19 126 ASP A C 1
ATOM 1004 O O . ASP A 1 126 ? 5.539 13.602 -1.529 1 96.19 126 ASP A O 1
ATOM 1008 N N . ILE A 1 127 ? 5.68 15.531 -2.715 1 96.56 127 ILE A N 1
ATOM 1009 C CA . ILE A 1 127 ? 5.25 16.359 -1.601 1 96.56 127 ILE A CA 1
ATOM 1010 C C . ILE A 1 127 ? 3.762 16.672 -1.733 1 96.56 127 ILE A C 1
ATOM 1012 O O . ILE A 1 127 ? 3.32 17.203 -2.762 1 96.56 127 ILE A O 1
ATOM 1016 N N . LEU A 1 128 ? 3.023 16.328 -0.692 1 96.5 128 LEU A N 1
ATOM 1017 C CA . LEU A 1 128 ? 1.614 16.703 -0.606 1 96.5 128 LEU A CA 1
ATOM 1018 C C . LEU A 1 128 ? 1.461 18.156 -0.175 1 96.5 128 LEU A C 1
ATOM 1020 O O . LEU A 1 128 ? 1.929 18.547 0.898 1 96.5 128 LEU A O 1
ATOM 1024 N N . PRO A 1 129 ? 0.802 18.938 -1.046 1 96.44 129 PRO A N 1
ATOM 1025 C CA . PRO A 1 129 ? 0.497 20.281 -0.587 1 96.44 129 PRO A CA 1
ATOM 1026 C C . PRO A 1 129 ? -0.612 20.328 0.461 1 96.44 129 PRO A C 1
ATOM 1028 O O . PRO A 1 129 ? -1.406 19.375 0.556 1 96.44 129 PRO A O 1
ATOM 1031 N N . PHE A 1 130 ? -0.585 21.391 1.225 1 95.69 130 PHE A N 1
ATOM 1032 C CA . PHE A 1 130 ? -1.641 21.672 2.191 1 95.69 130 PHE A CA 1
ATOM 1033 C C . PHE A 1 130 ? -2.256 23.047 1.935 1 95.69 130 PHE A C 1
ATOM 1035 O O . PHE A 1 130 ? -1.543 24 1.642 1 95.69 130 PHE A O 1
ATOM 1042 N N . ARG A 1 131 ? -3.543 23.047 2.037 1 94.69 131 ARG A N 1
ATOM 1043 C CA . ARG A 1 131 ? -4.258 24.312 1.869 1 94.69 131 ARG A CA 1
ATOM 1044 C C . ARG A 1 131 ? -5.262 24.516 2.996 1 94.69 131 ARG A C 1
ATOM 1046 O O . ARG A 1 131 ? -5.859 23.562 3.492 1 94.69 131 ARG A O 1
ATOM 1053 N N . THR A 1 132 ? -5.387 25.734 3.369 1 91.69 132 THR A N 1
ATOM 1054 C CA . THR A 1 132 ? -6.402 26.078 4.359 1 91.69 132 THR A CA 1
ATOM 1055 C C . THR A 1 132 ? -7.793 26.062 3.736 1 91.69 132 THR A C 1
ATOM 1057 O O . THR A 1 132 ? -8.023 26.703 2.709 1 91.69 132 THR A O 1
ATOM 1060 N N . ASP A 1 133 ? -8.703 25.344 4.367 1 89.5 133 ASP A N 1
ATOM 1061 C CA . ASP A 1 133 ? -10.039 25.25 3.791 1 89.5 133 ASP A CA 1
ATOM 1062 C C . ASP A 1 133 ? -10.938 26.375 4.32 1 89.5 133 ASP A C 1
ATOM 1064 O O . ASP A 1 133 ? -10.461 27.297 4.973 1 89.5 133 ASP A O 1
ATOM 1068 N N . SER A 1 134 ? -12.258 26.344 3.945 1 91.06 134 SER A N 1
ATOM 1069 C CA . SER A 1 134 ? -13.203 27.406 4.273 1 91.06 134 SER A CA 1
ATOM 1070 C C . SER A 1 134 ? -13.422 27.5 5.781 1 91.06 134 SER A C 1
ATOM 1072 O O . SER A 1 134 ? -13.852 28.547 6.285 1 91.06 134 SER A O 1
ATOM 1074 N N . GLU A 1 135 ? -13.094 26.438 6.531 1 90.81 135 GLU A N 1
ATOM 1075 C CA . GLU A 1 135 ? -13.242 26.422 7.98 1 90.81 135 GLU A CA 1
ATOM 1076 C C . GLU A 1 135 ? -11.953 26.828 8.68 1 90.81 135 GLU A C 1
ATOM 1078 O O . GLU A 1 135 ? -11.844 26.734 9.906 1 90.81 135 GLU A O 1
ATOM 1083 N N . GLY A 1 136 ? -10.961 27.203 7.906 1 87.31 136 GLY A N 1
ATOM 1084 C CA . GLY A 1 136 ? -9.695 27.641 8.469 1 87.31 136 GLY A CA 1
ATOM 1085 C C . GLY A 1 136 ? -8.773 26.5 8.852 1 87.31 136 GLY A C 1
ATOM 1086 O O . GLY A 1 136 ? -7.785 26.703 9.562 1 87.31 136 GLY A O 1
ATOM 1087 N N . LEU A 1 137 ? -9.109 25.312 8.367 1 87.5 137 LEU A N 1
ATOM 1088 C CA . LEU A 1 137 ? -8.312 24.141 8.727 1 87.5 137 LEU A CA 1
ATOM 1089 C C . LEU A 1 137 ? -7.344 23.781 7.605 1 87.5 137 LEU A C 1
ATOM 1091 O O . LEU A 1 137 ? -7.699 23.844 6.426 1 87.5 137 LEU A O 1
ATOM 1095 N N . LEU A 1 138 ? -6.098 23.5 7.98 1 90.5 138 LEU A N 1
ATOM 1096 C CA . LEU A 1 138 ? -5.082 23.016 7.043 1 90.5 138 LEU A CA 1
ATOM 1097 C C . LEU A 1 138 ? -5.375 21.594 6.602 1 90.5 138 LEU A C 1
ATOM 1099 O O . LEU A 1 138 ? -5.469 20.688 7.434 1 90.5 138 LEU A O 1
ATOM 1103 N N . ARG A 1 139 ? -5.559 21.453 5.246 1 93.12 139 ARG A N 1
ATOM 1104 C CA . ARG A 1 139 ? -5.918 20.156 4.699 1 93.12 139 ARG A CA 1
ATOM 1105 C C . ARG A 1 139 ? -4.941 19.734 3.602 1 93.12 139 ARG A C 1
ATOM 1107 O O . ARG A 1 139 ? -4.52 20.562 2.789 1 93.12 139 ARG A O 1
ATOM 1114 N N . PRO A 1 140 ? -4.637 18.438 3.602 1 95.44 140 PRO A N 1
ATOM 1115 C CA . PRO A 1 140 ? -3.807 17.953 2.49 1 95.44 140 PRO A CA 1
ATOM 1116 C C . PRO A 1 140 ? -4.559 17.938 1.161 1 95.44 140 PRO A C 1
ATOM 1118 O O . PRO A 1 140 ? -5.77 17.703 1.137 1 95.44 140 PRO A O 1
ATOM 1121 N N . VAL A 1 141 ? -3.844 18.156 0.114 1 95.88 141 VAL A N 1
ATOM 1122 C CA . VAL A 1 141 ? -4.355 18.031 -1.246 1 95.88 141 VAL A CA 1
ATOM 1123 C C . VAL A 1 141 ? -3.84 16.734 -1.875 1 95.88 141 VAL A C 1
ATOM 1125 O O . VAL A 1 141 ? -2.674 16.656 -2.27 1 95.88 141 VAL A O 1
ATOM 1128 N N . PHE A 1 142 ? -4.758 15.805 -2.092 1 96.94 142 PHE A N 1
ATOM 1129 C CA . PHE A 1 142 ? -4.324 14.469 -2.486 1 96.94 142 PHE A CA 1
ATOM 1130 C C . PHE A 1 142 ? -4.371 14.312 -4 1 96.94 142 PHE A C 1
ATOM 1132 O O . PHE A 1 142 ? -3.643 13.492 -4.566 1 96.94 142 PHE A O 1
ATOM 1139 N N . ASN A 1 143 ? -5.316 15.031 -4.609 1 97 143 ASN A N 1
ATOM 1140 C CA . ASN A 1 143 ? -5.461 14.859 -6.055 1 97 143 ASN A CA 1
ATOM 1141 C C . ASN A 1 143 ? -4.41 15.656 -6.82 1 97 143 ASN A C 1
ATOM 1143 O O . ASN A 1 143 ? -3.822 16.594 -6.281 1 97 143 ASN A O 1
ATOM 1147 N N . GLY A 1 144 ? -4.109 15.211 -8.016 1 94.56 144 GLY A N 1
ATOM 1148 C CA . GLY A 1 144 ? -3.135 15.875 -8.867 1 94.56 144 GLY A CA 1
ATOM 1149 C C . GLY A 1 144 ? -2.301 14.906 -9.688 1 94.56 144 GLY A C 1
ATOM 1150 O O . GLY A 1 144 ? -2.436 13.688 -9.547 1 94.56 144 GLY A O 1
ATOM 1151 N N . THR A 1 145 ? -1.467 15.453 -10.453 1 93.75 145 THR A N 1
ATOM 1152 C CA . THR A 1 145 ? -0.666 14.664 -11.383 1 93.75 145 THR A CA 1
ATOM 1153 C C . THR A 1 145 ? 0.599 14.148 -10.703 1 93.75 145 THR A C 1
ATOM 1155 O O . THR A 1 145 ? 1.237 14.875 -9.938 1 93.75 145 THR A O 1
ATOM 1158 N N . ARG A 1 146 ? 0.946 12.898 -10.898 1 95 146 ARG A N 1
ATOM 1159 C CA . ARG A 1 146 ? 2.215 12.297 -10.5 1 95 146 ARG A CA 1
ATOM 1160 C C . ARG A 1 146 ? 2.99 11.805 -11.719 1 95 146 ARG A C 1
ATOM 1162 O O . ARG A 1 146 ? 2.395 11.438 -12.734 1 95 146 ARG A O 1
ATOM 1169 N N . THR A 1 147 ? 4.289 11.906 -11.602 1 94.88 147 THR A N 1
ATOM 1170 C CA . THR A 1 147 ? 5.121 11.18 -12.555 1 94.88 147 THR A CA 1
ATOM 1171 C C . THR A 1 147 ? 5.188 9.695 -12.203 1 94.88 147 THR A C 1
ATOM 1173 O O . THR A 1 147 ? 5.695 9.328 -11.141 1 94.88 147 THR A O 1
ATOM 1176 N N . CYS A 1 148 ? 4.652 8.867 -13.086 1 97.5 148 CYS A N 1
ATOM 1177 C CA . CYS A 1 148 ? 4.465 7.457 -12.766 1 97.5 148 CYS A CA 1
ATOM 1178 C C . CYS A 1 148 ? 5.039 6.566 -13.859 1 97.5 148 CYS A C 1
ATOM 1180 O O . CYS A 1 148 ? 5.215 7.008 -15 1 97.5 148 CYS A O 1
ATOM 1182 N N . ALA A 1 149 ? 5.367 5.273 -13.492 1 97.5 149 ALA A N 1
ATOM 1183 C CA . ALA A 1 149 ? 5.543 4.223 -14.484 1 97.5 149 ALA A CA 1
ATOM 1184 C C . ALA A 1 149 ? 4.258 3.998 -15.281 1 97.5 149 ALA A C 1
ATOM 1186 O O . ALA A 1 149 ? 3.176 4.398 -14.844 1 97.5 149 ALA A O 1
ATOM 1187 N N . ASN A 1 150 ? 4.453 3.471 -16.5 1 97.81 150 ASN A N 1
ATOM 1188 C CA . ASN A 1 150 ? 3.283 3.076 -17.266 1 97.81 150 ASN A CA 1
ATOM 1189 C C . ASN A 1 150 ? 2.748 1.717 -16.828 1 97.81 150 ASN A C 1
ATOM 1191 O O . ASN A 1 150 ? 3.209 0.679 -17.312 1 97.81 150 ASN A O 1
ATOM 1195 N N . PHE A 1 151 ? 1.818 1.716 -15.984 1 97.94 151 PHE A N 1
ATOM 1196 C CA . PHE A 1 151 ? 1.295 0.499 -15.375 1 97.94 151 PHE A CA 1
ATOM 1197 C C . PHE A 1 151 ? 0.689 -0.418 -16.422 1 97.94 151 PHE A C 1
ATOM 1199 O O . PHE A 1 151 ? 0.778 -1.643 -16.312 1 97.94 151 PHE A O 1
ATOM 1206 N N . ASP A 1 152 ? 0.058 0.061 -17.422 1 97 152 ASP A N 1
ATOM 1207 C CA . ASP A 1 152 ? -0.536 -0.744 -18.484 1 97 152 ASP A CA 1
ATOM 1208 C C . ASP A 1 152 ? 0.526 -1.571 -19.203 1 97 152 ASP A C 1
ATOM 1210 O O . ASP A 1 152 ? 0.268 -2.707 -19.609 1 97 152 ASP A O 1
ATOM 1214 N N . LYS A 1 153 ? 1.64 -1.019 -19.375 1 97.88 153 LYS A N 1
ATOM 1215 C CA . LYS A 1 153 ? 2.721 -1.762 -20.016 1 97.88 153 LYS A CA 1
ATOM 1216 C C . LYS A 1 153 ? 3.182 -2.926 -19.141 1 97.88 153 LYS A C 1
ATOM 1218 O O . LYS A 1 153 ? 3.564 -3.979 -19.656 1 97.88 153 LYS A O 1
ATOM 1223 N N . VAL A 1 154 ? 3.189 -2.701 -17.828 1 97.62 154 VAL A N 1
ATOM 1224 C CA . VAL A 1 154 ? 3.541 -3.771 -16.891 1 97.62 154 VAL A CA 1
ATOM 1225 C C . VAL A 1 154 ? 2.523 -4.906 -17 1 97.62 154 VAL A C 1
ATOM 1227 O O . VAL A 1 154 ? 2.896 -6.074 -17.125 1 97.62 154 VAL A O 1
ATOM 1230 N N . ARG A 1 155 ? 1.327 -4.543 -16.953 1 97.25 155 ARG A N 1
ATOM 1231 C CA . ARG A 1 155 ? 0.246 -5.52 -17.062 1 97.25 155 ARG A CA 1
ATOM 1232 C C . ARG A 1 155 ? 0.3 -6.258 -18.391 1 97.25 155 ARG A C 1
ATOM 1234 O O . ARG A 1 155 ? 0.181 -7.48 -18.438 1 97.25 155 ARG A O 1
ATOM 1241 N N . ASP A 1 156 ? 0.475 -5.523 -19.484 1 97.19 156 ASP A N 1
ATOM 1242 C CA . ASP A 1 156 ? 0.557 -6.121 -20.812 1 97.19 156 ASP A CA 1
ATOM 1243 C C . ASP A 1 156 ? 1.723 -7.105 -20.906 1 97.19 156 ASP A C 1
ATOM 1245 O O . ASP A 1 156 ? 1.595 -8.172 -21.5 1 97.19 156 ASP A O 1
ATOM 1249 N N . TRP A 1 157 ? 2.814 -6.695 -20.406 1 97.44 157 TRP A N 1
ATOM 1250 C CA . TRP A 1 157 ? 3.98 -7.574 -20.391 1 97.44 157 TRP A CA 1
ATOM 1251 C C . TRP A 1 157 ? 3.666 -8.883 -19.672 1 97.44 157 TRP A C 1
ATOM 1253 O O . TRP A 1 157 ? 4.008 -9.961 -20.172 1 97.44 157 TRP A O 1
ATOM 1263 N N . ALA A 1 158 ? 3.039 -8.82 -18.547 1 96.94 158 ALA A N 1
ATOM 1264 C CA . ALA A 1 158 ? 2.693 -10.016 -17.766 1 96.94 158 ALA A CA 1
ATOM 1265 C C . ALA A 1 158 ? 1.715 -10.898 -18.531 1 96.94 158 ALA A C 1
ATOM 1267 O O . ALA A 1 158 ? 1.879 -12.117 -18.578 1 96.94 158 ALA A O 1
ATOM 1268 N N . ILE A 1 159 ? 0.751 -10.297 -19.125 1 95.56 159 ILE A N 1
ATOM 1269 C CA . ILE A 1 159 ? -0.288 -11.031 -19.844 1 95.56 159 ILE A CA 1
ATOM 1270 C C . ILE A 1 159 ? 0.321 -11.742 -21.047 1 95.56 159 ILE A C 1
ATOM 1272 O O . ILE A 1 159 ? -0.025 -12.891 -21.328 1 95.56 159 ILE A O 1
ATOM 1276 N N . LYS A 1 160 ? 1.216 -11.156 -21.75 1 95.88 160 LYS A N 1
ATOM 1277 C CA . LYS A 1 160 ? 1.864 -11.734 -22.922 1 95.88 160 LYS A CA 1
ATOM 1278 C C . LYS A 1 160 ? 2.736 -12.922 -22.531 1 95.88 160 LYS A C 1
ATOM 1280 O O . LYS A 1 160 ? 2.986 -13.812 -23.359 1 95.88 160 LYS A O 1
ATOM 1285 N N . ARG A 1 161 ? 3.094 -13 -21.312 1 95.38 161 ARG A N 1
ATOM 1286 C CA . ARG A 1 161 ? 4.035 -14.016 -20.859 1 95.38 161 ARG A CA 1
ATOM 1287 C C . ARG A 1 161 ? 3.359 -15.016 -19.922 1 95.38 161 ARG A C 1
ATOM 1289 O O . ARG A 1 161 ? 4.023 -15.672 -19.109 1 95.38 161 ARG A O 1
ATOM 1296 N N . LYS A 1 162 ? 2.127 -15.07 -19.984 1 93.75 162 LYS A N 1
ATOM 1297 C CA . LYS A 1 162 ? 1.357 -15.906 -19.078 1 93.75 162 LYS A CA 1
ATOM 1298 C C . LYS A 1 162 ? 1.829 -17.359 -19.125 1 93.75 162 LYS A C 1
ATOM 1300 O O . LYS A 1 162 ? 2.027 -17.906 -20.219 1 93.75 162 LYS A O 1
ATOM 1305 N N . ALA A 1 163 ? 2.066 -17.906 -17.984 1 92.88 163 ALA A N 1
ATOM 1306 C CA . ALA A 1 163 ? 2.438 -19.312 -17.844 1 92.88 163 ALA A CA 1
ATOM 1307 C C . ALA A 1 163 ? 1.201 -20.203 -17.812 1 92.88 163 ALA A C 1
ATOM 1309 O O . ALA A 1 163 ? 0.818 -20.719 -16.766 1 92.88 163 ALA A O 1
ATOM 1310 N N . GLY A 1 164 ? 0.661 -20.438 -18.953 1 87.88 164 GLY A N 1
ATOM 1311 C CA . GLY A 1 164 ? -0.527 -21.266 -19.016 1 87.88 164 GLY A CA 1
ATOM 1312 C C . GLY A 1 164 ? -1.693 -20.719 -18.234 1 87.88 164 GLY A C 1
ATOM 1313 O O . GLY A 1 164 ? -2.002 -19.516 -18.312 1 87.88 164 GLY A O 1
ATOM 1314 N N . ASN A 1 165 ? -2.361 -21.594 -17.516 1 81.94 165 ASN A N 1
ATOM 1315 C CA . ASN A 1 165 ? -3.535 -21.188 -16.75 1 81.94 165 ASN A CA 1
ATOM 1316 C C . ASN A 1 165 ? -3.229 -21.094 -15.258 1 81.94 165 ASN A C 1
ATOM 1318 O O . ASN A 1 165 ? -4.137 -21.125 -14.43 1 81.94 165 ASN A O 1
ATOM 1322 N N . LEU A 1 166 ? -1.947 -20.953 -15.039 1 83.5 166 LEU A N 1
ATOM 1323 C CA . LEU A 1 166 ? -1.545 -20.859 -13.641 1 83.5 166 LEU A CA 1
ATOM 1324 C C . LEU A 1 166 ? -1.942 -19.516 -13.047 1 83.5 166 LEU A C 1
ATOM 1326 O O . LEU A 1 166 ? -1.853 -18.484 -13.719 1 83.5 166 LEU A O 1
ATOM 1330 N N . SER A 1 167 ? -2.494 -19.562 -11.82 1 77.56 167 SER A N 1
ATOM 1331 C CA . SER A 1 167 ? -2.811 -18.344 -11.07 1 77.56 167 SER A CA 1
ATOM 1332 C C . SER A 1 167 ? -2.023 -18.281 -9.766 1 77.56 167 SER A C 1
ATOM 1334 O O . SER A 1 167 ? -1.841 -19.297 -9.094 1 77.56 167 SER A O 1
ATOM 1336 N N . PRO A 1 168 ? -1.515 -17.047 -9.539 1 69.25 168 PRO A N 1
ATOM 1337 C CA . PRO A 1 168 ? -0.721 -16.922 -8.312 1 69.25 168 PRO A CA 1
ATOM 1338 C C . PRO A 1 168 ? -1.572 -16.984 -7.047 1 69.25 168 PRO A C 1
ATOM 1340 O O . PRO A 1 168 ? -1.042 -16.891 -5.938 1 69.25 168 PRO A O 1
ATOM 1343 N N . GLN A 1 169 ? -2.711 -17.656 -6.84 1 60.62 169 GLN A N 1
ATOM 1344 C CA . GLN A 1 169 ? -3.564 -17.469 -5.672 1 60.62 169 GLN A CA 1
ATOM 1345 C C . GLN A 1 169 ? -2.74 -17.453 -4.387 1 60.62 169 GLN A C 1
ATOM 1347 O O . GLN A 1 169 ? -1.647 -18.016 -4.336 1 60.62 169 GLN A O 1
ATOM 1352 N N . MET B 1 1 ? 17.016 -3.963 0.734 1 92.25 1 MET B N 1
ATOM 1353 C CA . MET B 1 1 ? 16.312 -4.359 1.95 1 92.25 1 MET B CA 1
ATOM 1354 C C . MET B 1 1 ? 15.875 -5.82 1.874 1 92.25 1 MET B C 1
ATOM 1356 O O . MET B 1 1 ? 15.609 -6.336 0.788 1 92.25 1 MET B O 1
ATOM 1360 N N . HIS B 1 2 ? 15.875 -6.477 3.051 1 95.38 2 HIS B N 1
ATOM 1361 C CA . HIS B 1 2 ? 15.398 -7.855 3.107 1 95.38 2 HIS B CA 1
ATOM 1362 C C . HIS B 1 2 ? 13.938 -7.914 3.535 1 95.38 2 HIS B C 1
ATOM 1364 O O . HIS B 1 2 ? 13.586 -7.48 4.637 1 95.38 2 HIS B O 1
ATOM 1370 N N . PHE B 1 3 ? 13.156 -8.422 2.643 1 97.75 3 PHE B N 1
ATOM 1371 C CA . PHE B 1 3 ? 11.742 -8.625 2.947 1 97.75 3 PHE B CA 1
ATOM 1372 C C . PHE B 1 3 ? 11.547 -9.891 3.779 1 97.75 3 PHE B C 1
ATOM 1374 O O . PHE B 1 3 ? 12.164 -10.922 3.502 1 97.75 3 PHE B O 1
ATOM 1381 N N . THR B 1 4 ? 10.75 -9.812 4.785 1 98.44 4 THR B N 1
ATOM 1382 C CA . THR B 1 4 ? 10.172 -11.016 5.375 1 98.44 4 THR B CA 1
ATOM 1383 C C . THR B 1 4 ? 8.898 -11.422 4.637 1 98.44 4 THR B C 1
ATOM 1385 O O . THR B 1 4 ? 8.281 -10.602 3.951 1 98.44 4 THR B O 1
ATOM 1388 N N . SER B 1 5 ? 8.5 -12.727 4.758 1 97.81 5 SER B N 1
ATOM 1389 C CA . SER B 1 5 ? 7.305 -13.211 4.082 1 97.81 5 SER B CA 1
ATOM 1390 C C . SER B 1 5 ? 6.039 -12.75 4.801 1 97.81 5 SER B C 1
ATOM 1392 O O . SER B 1 5 ? 4.977 -12.641 4.188 1 97.81 5 SER B O 1
ATOM 1394 N N . GLY B 1 6 ? 6.148 -12.547 6.082 1 98.25 6 GLY B N 1
ATOM 1395 C CA . GLY B 1 6 ? 4.988 -12.211 6.887 1 98.25 6 GLY B CA 1
ATOM 1396 C C . GLY B 1 6 ? 4.172 -13.422 7.297 1 98.25 6 GLY B C 1
ATOM 1397 O O . GLY B 1 6 ? 3.115 -13.281 7.918 1 98.25 6 GLY B O 1
ATOM 1398 N N . PHE B 1 7 ? 4.613 -14.57 6.902 1 97.94 7 PHE B N 1
ATOM 1399 C CA . PHE B 1 7 ? 4.035 -15.828 7.375 1 97.94 7 PHE B CA 1
ATOM 1400 C C . PHE B 1 7 ? 4.918 -16.453 8.445 1 97.94 7 PHE B C 1
ATOM 1402 O O . PHE B 1 7 ? 6.145 -16.344 8.398 1 97.94 7 PHE B O 1
ATOM 1409 N N . THR B 1 8 ? 4.355 -17.188 9.422 1 96.75 8 THR B N 1
ATOM 1410 C CA . THR B 1 8 ? 5.121 -17.891 10.445 1 96.75 8 THR B CA 1
ATOM 1411 C C . THR B 1 8 ? 6.094 -18.891 9.82 1 96.75 8 THR B C 1
ATOM 1413 O O . THR B 1 8 ? 5.723 -19.641 8.914 1 96.75 8 THR B O 1
ATOM 1416 N N . PRO B 1 9 ? 7.316 -18.781 10.234 1 97.31 9 PRO B N 1
ATOM 1417 C CA . PRO B 1 9 ? 7.91 -18.078 11.367 1 97.31 9 PRO B CA 1
ATOM 1418 C C . PRO B 1 9 ? 8.578 -16.766 10.961 1 97.31 9 PRO B C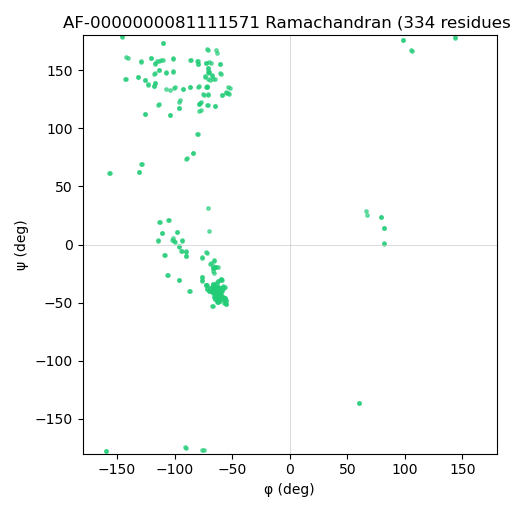 1
ATOM 1420 O O . PRO B 1 9 ? 9.227 -16.109 11.781 1 97.31 9 PRO B O 1
ATOM 1423 N N . ASP B 1 10 ? 8.492 -16.391 9.797 1 98.31 10 ASP B N 1
ATOM 1424 C CA . ASP B 1 10 ? 9.188 -15.234 9.242 1 98.31 10 ASP B CA 1
ATOM 1425 C C . ASP B 1 10 ? 8.352 -13.961 9.398 1 98.31 10 ASP B C 1
ATOM 1427 O O . ASP B 1 10 ? 7.828 -13.438 8.414 1 98.31 10 ASP B O 1
ATOM 1431 N N . LEU B 1 11 ? 8.258 -13.398 10.617 1 98.25 11 LEU B N 1
ATOM 1432 C CA . LEU B 1 11 ? 7.387 -12.281 10.969 1 98.25 11 LEU B CA 1
ATOM 1433 C C . LEU B 1 11 ? 8.211 -11.031 11.273 1 98.25 11 LEU B C 1
ATOM 1435 O O . LEU B 1 11 ? 9.406 -11.125 11.555 1 98.25 11 LEU B O 1
ATOM 1439 N N . SER B 1 12 ? 7.625 -9.891 11.195 1 98.12 12 SER B N 1
ATOM 1440 C CA . SER B 1 12 ? 8.258 -8.633 11.57 1 98.12 12 SER B CA 1
ATOM 1441 C C . SER B 1 12 ? 7.633 -8.062 12.844 1 98.12 12 SER B C 1
ATOM 1443 O O . SER B 1 12 ? 6.613 -8.562 13.32 1 98.12 12 SER B O 1
ATOM 1445 N N . ALA B 1 13 ? 8.219 -6.973 13.359 1 97.5 13 ALA B N 1
ATOM 1446 C CA . ALA B 1 13 ? 7.766 -6.316 14.586 1 97.5 13 ALA B CA 1
ATOM 1447 C C . ALA B 1 13 ? 6.457 -5.566 14.352 1 97.5 13 ALA B C 1
ATOM 1449 O O . ALA B 1 13 ? 5.809 -5.129 15.305 1 97.5 13 ALA B O 1
ATOM 1450 N N . TYR B 1 14 ? 5.965 -5.465 13.148 1 98.5 14 TYR B N 1
ATOM 1451 C CA . TYR B 1 14 ? 4.793 -4.672 12.797 1 98.5 14 TYR B CA 1
ATOM 1452 C C . TYR B 1 14 ? 3.539 -5.543 12.758 1 98.5 14 TYR B C 1
ATOM 1454 O O . TYR B 1 14 ? 2.432 -5.035 12.562 1 98.5 14 TYR B O 1
ATOM 1462 N N . GLN B 1 15 ? 3.697 -6.832 13 1 98.44 15 GLN B N 1
ATOM 1463 C CA . GLN B 1 15 ? 2.592 -7.77 12.82 1 98.44 15 GLN B CA 1
ATOM 1464 C C . GLN B 1 15 ? 1.959 -8.133 14.164 1 98.44 15 GLN B C 1
ATOM 1466 O O . GLN B 1 15 ? 2.568 -7.93 15.219 1 98.44 15 GLN B O 1
ATOM 1471 N N . GLY B 1 16 ? 0.706 -8.633 14.07 1 97.5 16 GLY B N 1
ATOM 1472 C CA . GLY B 1 16 ? -0.049 -9.047 15.242 1 97.5 16 GLY B CA 1
ATOM 1473 C C . GLY B 1 16 ? -1.155 -8.078 15.617 1 97.5 16 GLY B C 1
ATOM 1474 O O . GLY B 1 16 ? -1.197 -6.953 15.109 1 97.5 16 GLY B O 1
ATOM 1475 N N . LYS B 1 17 ? -2.039 -8.562 16.5 1 96.81 17 LYS B N 1
ATOM 1476 C CA . LYS B 1 17 ? -3.084 -7.68 17.016 1 96.81 17 LYS B CA 1
ATOM 1477 C C . LYS B 1 17 ? -2.492 -6.387 17.562 1 96.81 17 LYS B C 1
ATOM 1479 O O . LYS B 1 17 ? -1.493 -6.41 18.281 1 96.81 17 LYS B O 1
ATOM 1484 N N . PRO B 1 18 ? -3.119 -5.297 17.188 1 97.62 18 PRO B N 1
ATOM 1485 C CA . PRO B 1 18 ? -2.59 -4.02 17.656 1 97.62 18 PRO B CA 1
ATOM 1486 C C . PRO B 1 18 ? -2.416 -3.98 19.172 1 97.62 18 PRO B C 1
ATOM 1488 O O . PRO B 1 18 ? -3.318 -4.383 19.906 1 97.62 18 PRO B O 1
ATOM 1491 N N . ASN B 1 19 ? -1.294 -3.592 19.641 1 96.56 19 ASN B N 1
ATOM 1492 C CA . ASN B 1 19 ? -0.92 -3.426 21.031 1 96.56 19 ASN B CA 1
ATOM 1493 C C . ASN B 1 19 ? 0.041 -2.256 21.219 1 96.56 19 ASN B C 1
ATOM 1495 O O . ASN B 1 19 ? 0.395 -1.575 20.266 1 96.56 19 ASN B O 1
ATOM 1499 N N . GLU B 1 20 ? 0.426 -1.996 22.438 1 96.25 20 GLU B N 1
ATOM 1500 C CA . GLU B 1 20 ? 1.26 -0.832 22.719 1 96.25 20 GLU B CA 1
ATOM 1501 C C . GLU B 1 20 ? 2.553 -0.87 21.922 1 96.25 20 GLU B C 1
ATOM 1503 O O . GLU B 1 20 ? 2.93 0.125 21.297 1 96.25 20 GLU B O 1
ATOM 1508 N N . ALA B 1 21 ? 3.197 -1.999 21.891 1 97.19 21 ALA B N 1
ATOM 1509 C CA . ALA B 1 21 ? 4.488 -2.127 21.219 1 97.19 21 ALA B CA 1
ATOM 1510 C C . ALA B 1 21 ? 4.348 -1.958 19.719 1 97.19 21 ALA B C 1
ATOM 1512 O O . ALA B 1 21 ? 5.07 -1.171 19.094 1 97.19 21 ALA B O 1
ATOM 1513 N N . SER B 1 22 ? 3.447 -2.723 19.047 1 96.75 22 SER B N 1
ATOM 1514 C CA . SER B 1 22 ? 3.275 -2.631 17.609 1 96.75 22 SER B CA 1
ATOM 1515 C C . SER B 1 22 ? 2.785 -1.245 17.188 1 96.75 22 SER B C 1
ATOM 1517 O O . SER B 1 22 ? 3.207 -0.71 16.172 1 96.75 22 SER B O 1
ATOM 1519 N N . ASN B 1 23 ? 1.896 -0.619 18.031 1 96.5 23 ASN B N 1
ATOM 1520 C CA . ASN B 1 23 ? 1.417 0.729 17.734 1 96.5 23 ASN B CA 1
ATOM 1521 C C . ASN B 1 23 ? 2.553 1.748 17.781 1 96.5 23 ASN B C 1
ATOM 1523 O O . ASN B 1 23 ? 2.568 2.695 17 1 96.5 23 ASN B O 1
ATOM 1527 N N . ALA B 1 24 ? 3.449 1.553 18.688 1 96.94 24 ALA B N 1
ATOM 1528 C CA . ALA B 1 24 ? 4.598 2.455 18.75 1 96.94 24 ALA B CA 1
ATOM 1529 C C . ALA B 1 24 ? 5.445 2.361 17.5 1 96.94 24 ALA B C 1
ATOM 1531 O O . ALA B 1 24 ? 5.941 3.375 17 1 96.94 24 ALA B O 1
ATOM 1532 N N . HIS B 1 25 ? 5.633 1.142 16.953 1 97.75 25 HIS B N 1
ATOM 1533 C CA . HIS B 1 25 ? 6.363 0.97 15.703 1 97.75 25 HIS B CA 1
ATOM 1534 C C . HIS B 1 25 ? 5.66 1.681 14.555 1 97.75 25 HIS B C 1
ATOM 1536 O O . HIS B 1 25 ? 6.301 2.385 13.766 1 97.75 25 HIS B O 1
ATOM 1542 N N . TRP B 1 26 ? 4.375 1.543 14.477 1 98 26 TRP B N 1
ATOM 1543 C CA . TRP B 1 26 ? 3.604 2.168 13.406 1 98 26 TRP B CA 1
ATOM 1544 C C . TRP B 1 26 ? 3.586 3.686 13.562 1 98 26 TRP B C 1
ATOM 1546 O O . TRP B 1 26 ? 3.672 4.418 12.57 1 98 26 TRP B O 1
ATOM 1556 N N . ASP B 1 27 ? 3.504 4.172 14.781 1 95.06 27 ASP B N 1
ATOM 1557 C CA . ASP B 1 27 ? 3.525 5.609 15.031 1 95.06 27 ASP B CA 1
ATOM 1558 C C . ASP B 1 27 ? 4.828 6.23 14.531 1 95.06 27 ASP B C 1
ATOM 1560 O O . ASP B 1 27 ? 4.812 7.277 13.875 1 95.06 27 ASP B O 1
ATOM 1564 N N . LYS B 1 28 ? 5.906 5.605 14.82 1 94.38 28 LYS B N 1
ATOM 1565 C CA . LYS B 1 28 ? 7.211 6.098 14.383 1 94.38 28 LYS B CA 1
ATOM 1566 C C . LYS B 1 28 ? 7.316 6.094 12.859 1 94.38 28 LYS B C 1
ATOM 1568 O O . LYS B 1 28 ? 7.957 6.973 12.281 1 94.38 28 LYS B O 1
ATOM 1573 N N . LEU B 1 29 ? 6.703 5.172 12.297 1 96.25 29 LEU B N 1
ATOM 1574 C CA . LEU B 1 29 ? 6.777 4.973 10.852 1 96.25 29 LEU B CA 1
ATOM 1575 C C . LEU B 1 29 ? 5.926 6.004 10.117 1 96.25 29 LEU B C 1
ATOM 1577 O O . LEU B 1 29 ? 6.301 6.477 9.047 1 96.25 29 LEU B O 1
ATOM 1581 N N . THR B 1 30 ? 4.852 6.449 10.688 1 96.06 30 THR B N 1
ATOM 1582 C CA . THR B 1 30 ? 3.82 7.141 9.922 1 96.06 30 THR B CA 1
ATOM 1583 C C . THR B 1 30 ? 3.803 8.633 10.25 1 96.06 30 THR B C 1
ATOM 1585 O O . THR B 1 30 ? 3.174 9.422 9.547 1 96.06 30 THR B O 1
ATOM 1588 N N . HIS B 1 31 ? 4.582 9.078 11.305 1 92.5 31 HIS B N 1
ATOM 1589 C CA . HIS B 1 31 ? 4.379 10.438 11.797 1 92.5 31 HIS B CA 1
ATOM 1590 C C . HIS B 1 31 ? 5.707 11.18 11.914 1 92.5 31 HIS B C 1
ATOM 1592 O O . HIS B 1 31 ? 6.047 11.68 12.992 1 92.5 31 HIS B O 1
ATOM 1598 N N . PRO B 1 32 ? 6.395 11.383 10.836 1 93.56 32 PRO B N 1
ATOM 1599 C CA . PRO B 1 32 ? 7.562 12.258 10.938 1 93.56 32 PRO B CA 1
ATOM 1600 C C . PRO B 1 32 ? 7.18 13.734 11 1 93.56 32 PRO B C 1
ATOM 1602 O O . PRO B 1 32 ? 8.016 14.578 11.336 1 93.56 32 PRO B O 1
ATOM 1605 N N . GLY B 1 33 ? 5.914 14.07 10.734 1 91.25 33 GLY B N 1
ATOM 1606 C CA . GLY B 1 33 ? 5.445 15.445 10.734 1 91.25 33 GLY B CA 1
ATOM 1607 C C . GLY B 1 33 ? 5.367 16.047 9.344 1 91.25 33 GLY B C 1
ATOM 1608 O O . GLY B 1 33 ? 5.707 15.391 8.359 1 91.25 33 GLY B O 1
ATOM 1609 N N . MET B 1 34 ? 4.848 17.312 9.32 1 95.56 34 MET B N 1
ATOM 1610 C CA . MET B 1 34 ? 4.863 18.094 8.086 1 95.56 34 MET B CA 1
ATOM 1611 C C . MET B 1 34 ? 6.23 18.734 7.863 1 95.56 34 MET B C 1
ATOM 1613 O O . MET B 1 34 ? 7.004 18.891 8.812 1 95.56 34 MET B O 1
ATOM 1617 N N . VAL B 1 35 ? 6.484 19.062 6.637 1 96.81 35 VAL B N 1
ATOM 1618 C CA . VAL B 1 35 ? 7.793 19.625 6.324 1 96.81 35 VAL B CA 1
ATOM 1619 C C . VAL B 1 35 ? 7.633 21.078 5.895 1 96.81 35 VAL B C 1
ATOM 1621 O O . VAL B 1 35 ? 6.602 21.469 5.34 1 96.81 35 VAL B O 1
ATOM 1624 N N . ALA B 1 36 ? 8.641 21.828 6.16 1 96.44 36 ALA B N 1
ATOM 1625 C CA . ALA B 1 36 ? 8.742 23.203 5.68 1 96.44 36 ALA B CA 1
ATOM 1626 C C . ALA B 1 36 ? 9.492 23.266 4.355 1 96.44 36 ALA B C 1
ATOM 1628 O O . ALA B 1 36 ? 10.555 22.641 4.203 1 96.44 36 ALA B O 1
ATOM 1629 N N . LEU B 1 37 ? 8.938 24 3.449 1 97.19 37 LEU B N 1
ATOM 1630 C CA . LEU B 1 37 ? 9.5 24.125 2.111 1 97.19 37 LEU B CA 1
ATOM 1631 C C . LEU B 1 37 ? 9.906 25.562 1.831 1 97.19 37 LEU B C 1
ATOM 1633 O O . LEU B 1 37 ? 9.172 26.5 2.186 1 97.19 37 LEU B O 1
ATOM 1637 N N . THR B 1 38 ? 11.047 25.688 1.189 1 96.94 38 THR B N 1
ATOM 1638 C CA . THR B 1 38 ? 11.438 27.016 0.723 1 96.94 38 THR B CA 1
ATOM 1639 C C . THR B 1 38 ? 10.57 27.453 -0.45 1 96.94 38 THR B C 1
ATOM 1641 O O . THR B 1 38 ? 9.82 26.656 -1.012 1 96.94 38 THR B O 1
ATOM 1644 N N . GLU B 1 39 ? 10.727 28.719 -0.736 1 96.75 39 GLU B N 1
ATOM 1645 C CA . GLU B 1 39 ? 10 29.25 -1.882 1 96.75 39 GLU B CA 1
ATOM 1646 C C . GLU B 1 39 ? 10.375 28.516 -3.166 1 96.75 39 GLU B C 1
ATOM 1648 O O . GLU B 1 39 ? 9.516 28.25 -4.008 1 96.75 39 GLU B O 1
ATOM 1653 N N . GLN B 1 40 ? 11.617 28.219 -3.297 1 97.06 40 GLN B N 1
ATOM 1654 C CA . GLN B 1 40 ? 12.094 27.531 -4.496 1 97.06 40 GLN B CA 1
ATOM 1655 C C . GLN B 1 40 ? 11.516 26.125 -4.586 1 97.06 40 GLN B C 1
ATOM 1657 O O . GLN B 1 40 ? 11.094 25.688 -5.66 1 97.06 40 GLN B O 1
ATOM 1662 N N . GLU B 1 41 ? 11.539 25.422 -3.504 1 96.31 41 GLU B N 1
ATOM 1663 C CA . GLU B 1 41 ? 10.961 24.078 -3.463 1 96.31 41 GLU B CA 1
ATOM 1664 C C . GLU B 1 41 ? 9.461 24.109 -3.711 1 96.31 41 GLU B C 1
ATOM 1666 O O . GLU B 1 41 ? 8.93 23.281 -4.453 1 96.31 41 GLU B O 1
ATOM 1671 N N . HIS B 1 42 ? 8.812 25.031 -3.107 1 97.19 42 HIS B N 1
ATOM 1672 C CA . HIS B 1 42 ? 7.371 25.219 -3.252 1 97.19 42 HIS B CA 1
ATOM 1673 C C . HIS B 1 42 ? 6.992 25.484 -4.707 1 97.19 42 HIS B C 1
ATOM 1675 O O . HIS B 1 42 ? 5.957 25 -5.176 1 97.19 42 HIS B O 1
ATOM 1681 N N . ALA B 1 43 ? 7.766 26.188 -5.426 1 95.81 43 ALA B N 1
ATOM 1682 C CA . ALA B 1 43 ? 7.496 26.562 -6.812 1 95.81 43 ALA B CA 1
ATOM 1683 C C . ALA B 1 43 ? 7.449 25.328 -7.711 1 95.81 43 ALA B C 1
ATOM 1685 O O . ALA B 1 43 ? 6.895 25.375 -8.812 1 95.81 43 ALA B O 1
ATOM 1686 N N . LYS B 1 44 ? 8.023 24.25 -7.234 1 92.69 44 LYS B N 1
ATOM 1687 C CA . LYS B 1 44 ? 8.102 23.031 -8.039 1 92.69 44 LYS B CA 1
ATOM 1688 C C . LYS B 1 44 ? 6.887 22.141 -7.801 1 92.69 44 LYS B C 1
ATOM 1690 O O . LYS B 1 44 ? 6.699 21.141 -8.5 1 92.69 44 LYS B O 1
ATOM 1695 N N . LEU B 1 45 ? 6.094 22.438 -6.84 1 93.38 45 LEU B N 1
ATOM 1696 C CA . LEU B 1 45 ? 4.926 21.625 -6.539 1 93.38 45 LEU B CA 1
ATOM 1697 C C . LEU B 1 45 ? 3.863 21.766 -7.621 1 93.38 45 LEU B C 1
ATOM 1699 O O . LEU B 1 45 ? 3.74 22.828 -8.242 1 93.38 45 LEU B O 1
ATOM 1703 N N . PRO B 1 46 ? 3.107 20.672 -7.844 1 85.31 46 PRO B N 1
ATOM 1704 C CA . PRO B 1 46 ? 2.057 20.75 -8.859 1 85.31 46 PRO B CA 1
ATOM 1705 C C . PRO B 1 46 ? 0.933 21.703 -8.492 1 85.31 46 PRO B C 1
ATOM 1707 O O . PRO B 1 46 ? 0.212 22.188 -9.367 1 85.31 46 PRO B O 1
ATOM 1710 N N . SER B 1 47 ? 0.766 21.969 -7.211 1 89 47 SER B N 1
ATOM 1711 C CA . SER B 1 47 ? -0.213 22.938 -6.734 1 89 47 SER B CA 1
ATOM 1712 C C . SER B 1 47 ? 0.329 23.734 -5.551 1 89 47 SER B C 1
ATOM 1714 O O . SER B 1 47 ? 1.261 23.297 -4.875 1 89 47 SER B O 1
ATOM 1716 N N . LYS B 1 48 ? -0.336 24.844 -5.344 1 92.19 48 LYS B N 1
ATOM 1717 C CA . LYS B 1 48 ? 0.142 25.734 -4.289 1 92.19 48 LYS B CA 1
ATOM 1718 C C . LYS B 1 48 ? -0.182 25.172 -2.908 1 92.19 48 LYS B C 1
ATOM 1720 O O . LYS B 1 48 ? -1.209 24.516 -2.723 1 92.19 48 LYS B O 1
ATOM 1725 N N . SER B 1 49 ? 0.749 25.422 -1.957 1 96.44 49 SER B N 1
ATOM 1726 C CA . SER B 1 49 ? 0.572 25.062 -0.551 1 96.44 49 SER B CA 1
ATOM 1727 C C . SER B 1 49 ? 0.506 26.312 0.324 1 96.44 49 SER B C 1
ATOM 1729 O O . SER B 1 49 ? 0.976 27.391 -0.073 1 96.44 49 SER B O 1
ATOM 1731 N N . SER B 1 50 ? -0.071 26.156 1.444 1 95.25 50 SER B N 1
ATOM 1732 C CA . SER B 1 50 ? -0.198 27.266 2.396 1 95.25 50 SER B CA 1
ATOM 1733 C C . SER B 1 50 ? 1.155 27.641 2.994 1 95.25 50 SER B C 1
ATOM 1735 O O . SER B 1 50 ? 2.066 26.812 3.047 1 95.25 50 SER B O 1
ATOM 1737 N N . LEU B 1 51 ? 1.192 28.844 3.447 1 94.88 51 LEU B N 1
ATOM 1738 C CA . LEU B 1 51 ? 2.355 29.312 4.191 1 94.88 51 LEU B CA 1
ATOM 1739 C C . LEU B 1 51 ? 2.475 28.609 5.531 1 94.88 51 LEU B C 1
ATOM 1741 O O . LEU B 1 51 ? 1.465 28.281 6.156 1 94.88 51 LEU B O 1
ATOM 1745 N N . PHE B 1 52 ? 3.709 28.391 5.887 1 92.94 52 PHE B N 1
ATOM 1746 C CA . PHE B 1 52 ? 3.961 27.906 7.234 1 92.94 52 PHE B CA 1
ATOM 1747 C C . PHE B 1 52 ? 3.844 29.031 8.25 1 92.94 52 PHE B C 1
ATOM 1749 O O . PHE B 1 52 ? 4.523 30.047 8.133 1 92.94 52 PHE B O 1
ATOM 1756 N N . ILE B 1 53 ? 2.994 28.844 9.172 1 86.75 53 ILE B N 1
ATOM 1757 C CA . ILE B 1 53 ? 2.84 29.766 10.289 1 86.75 53 ILE B CA 1
ATOM 1758 C C . ILE B 1 53 ? 3.238 29.078 11.586 1 86.75 53 ILE B C 1
ATOM 1760 O O . ILE B 1 53 ? 2.668 28.047 11.945 1 86.75 53 ILE B O 1
ATOM 1764 N N . ASP B 1 54 ? 4.191 29.578 12.242 1 81.88 54 ASP B N 1
ATOM 1765 C CA . ASP B 1 54 ? 4.711 28.906 13.43 1 81.88 54 ASP B CA 1
ATOM 1766 C C . ASP B 1 54 ? 3.766 29.062 14.617 1 81.88 54 ASP B C 1
ATOM 1768 O O . ASP B 1 54 ? 2.672 29.625 14.469 1 81.88 54 ASP B O 1
ATOM 1772 N N . ASP B 1 55 ? 4.137 28.562 15.758 1 77.44 55 ASP B N 1
ATOM 1773 C CA . ASP B 1 55 ? 3.297 28.5 16.953 1 77.44 55 ASP B CA 1
ATOM 1774 C C . ASP B 1 55 ? 2.996 29.906 17.484 1 77.44 55 ASP B C 1
ATOM 1776 O O . ASP B 1 55 ? 2.002 30.109 18.188 1 77.44 55 ASP B O 1
ATOM 1780 N N . ASP B 1 56 ? 3.865 30.859 17.047 1 75.06 56 ASP B N 1
ATOM 1781 C CA . ASP B 1 56 ? 3.662 32.219 17.484 1 75.06 56 ASP B CA 1
ATOM 1782 C C . ASP B 1 56 ? 2.91 33.031 16.422 1 75.06 56 ASP B C 1
ATOM 1784 O O . ASP B 1 56 ? 2.926 34.281 16.438 1 75.06 56 ASP B O 1
ATOM 1788 N N . THR B 1 57 ? 2.406 32.281 15.445 1 77.06 57 THR B N 1
ATOM 1789 C CA . THR B 1 57 ? 1.602 32.844 14.375 1 77.06 57 THR B CA 1
ATOM 1790 C C . THR B 1 57 ? 2.447 33.75 13.5 1 77.06 57 THR B C 1
ATOM 1792 O O . THR B 1 57 ? 1.961 34.781 13.008 1 77.06 57 THR B O 1
ATOM 1795 N N . ARG B 1 58 ? 3.764 33.531 13.438 1 80.19 58 ARG B N 1
ATOM 1796 C CA . ARG B 1 58 ? 4.664 34.344 12.633 1 80.19 58 ARG B CA 1
ATOM 1797 C C . ARG B 1 58 ? 5.094 33.625 11.367 1 80.19 58 ARG B C 1
ATOM 1799 O O . ARG B 1 58 ? 5.301 32.406 11.391 1 80.19 58 ARG B O 1
ATOM 1806 N N . GLU B 1 59 ? 5 34.344 10.383 1 82.69 59 GLU B N 1
ATOM 1807 C CA . GLU B 1 59 ? 5.609 33.875 9.148 1 82.69 59 GLU B CA 1
ATOM 1808 C C . GLU B 1 59 ? 7.133 33.875 9.234 1 82.69 59 GLU B C 1
ATOM 1810 O O . GLU B 1 59 ? 7.711 34.75 9.883 1 82.69 59 GLU B O 1
ATOM 1815 N N . SER B 1 60 ? 7.641 32.875 8.664 1 83.81 60 SER B N 1
ATOM 1816 C CA . SER B 1 60 ? 9.094 32.875 8.586 1 83.81 60 SER B CA 1
ATOM 1817 C C . SER B 1 60 ? 9.617 33.906 7.613 1 83.81 60 SER B C 1
ATOM 1819 O O . SER B 1 60 ? 8.891 34.375 6.719 1 83.81 60 SER B O 1
ATOM 1821 N N . ASP B 1 61 ? 10.859 34.375 7.898 1 88.19 61 ASP B N 1
ATOM 1822 C CA . ASP B 1 61 ? 11.578 35.25 6.98 1 88.19 61 ASP B CA 1
ATOM 1823 C C . ASP B 1 61 ? 12.953 34.688 6.641 1 88.19 61 ASP B C 1
ATOM 1825 O O . ASP B 1 61 ? 13.844 34.656 7.492 1 88.19 61 ASP B O 1
ATOM 1829 N N . PRO B 1 62 ? 13.07 34.312 5.422 1 93.5 62 PRO B N 1
ATOM 1830 C CA . PRO B 1 62 ? 12.141 34.281 4.293 1 93.5 62 PRO B CA 1
ATOM 1831 C C . PRO B 1 62 ? 10.953 33.344 4.52 1 93.5 62 PRO B C 1
ATOM 1833 O O . PRO B 1 62 ? 11.008 32.469 5.391 1 93.5 62 PRO B O 1
ATOM 1836 N N . PRO B 1 63 ? 9.906 33.531 3.637 1 94.75 63 PRO B N 1
ATOM 1837 C CA . PRO B 1 63 ? 8.703 32.688 3.812 1 94.75 63 PRO B CA 1
ATOM 1838 C C . PRO B 1 63 ? 8.961 31.219 3.572 1 94.75 63 PRO B C 1
ATOM 1840 O O . PRO B 1 63 ? 9.758 30.859 2.699 1 94.75 63 PRO B O 1
ATOM 1843 N N . LEU B 1 64 ? 8.312 30.391 4.387 1 96.19 64 LEU B N 1
ATOM 1844 C CA . LEU B 1 64 ? 8.281 28.938 4.207 1 96.19 64 LEU B CA 1
ATOM 1845 C C . LEU B 1 64 ? 6.863 28.453 3.943 1 96.19 64 LEU B C 1
ATOM 1847 O O . LEU B 1 64 ? 5.895 29.141 4.293 1 96.19 64 LEU B O 1
ATOM 1851 N N . TYR B 1 65 ? 6.777 27.344 3.311 1 96.62 65 TYR B N 1
ATOM 1852 C CA . TYR B 1 65 ? 5.508 26.703 2.994 1 96.62 65 TYR B CA 1
ATOM 1853 C C . TYR B 1 65 ? 5.434 25.312 3.615 1 96.62 65 TYR B C 1
ATOM 1855 O O . TYR B 1 65 ? 6.461 24.734 3.963 1 96.62 65 TYR B O 1
ATOM 1863 N N . VAL B 1 66 ? 4.199 24.812 3.729 1 96.06 66 VAL B N 1
ATOM 1864 C CA . VAL B 1 66 ? 4.059 23.531 4.414 1 96.06 66 VAL B CA 1
ATOM 1865 C C . VAL B 1 66 ? 3.73 22.438 3.4 1 96.06 66 VAL B C 1
ATOM 1867 O O . VAL B 1 66 ? 3.109 22.703 2.367 1 96.06 66 VAL B O 1
ATOM 1870 N N . GLY B 1 67 ? 4.207 21.234 3.707 1 96.62 67 GLY B N 1
ATOM 1871 C CA . GLY B 1 67 ? 3.887 20.047 2.949 1 96.62 67 GLY B CA 1
ATOM 1872 C C . GLY B 1 67 ? 4.113 18.766 3.732 1 96.62 67 GLY B C 1
ATOM 1873 O O . GLY B 1 67 ? 4.391 18.812 4.934 1 96.62 67 GLY B O 1
ATOM 1874 N N . ALA B 1 68 ? 3.895 17.672 3.098 1 96.69 68 ALA B N 1
ATOM 1875 C CA . ALA B 1 68 ? 4.199 16.359 3.68 1 96.69 68 ALA B CA 1
ATOM 1876 C C . ALA B 1 68 ? 4.723 15.398 2.619 1 96.69 68 ALA B C 1
ATOM 1878 O O . ALA B 1 68 ? 4.273 15.43 1.471 1 96.69 68 ALA B O 1
ATOM 1879 N N . VAL B 1 69 ? 5.68 14.586 3.02 1 97.06 69 VAL B N 1
ATOM 1880 C CA . VAL B 1 69 ? 6.137 13.539 2.109 1 97.06 69 VAL B CA 1
ATOM 1881 C C . VAL B 1 69 ? 5.059 12.469 1.97 1 97.06 69 VAL B C 1
ATOM 1883 O O . VAL B 1 69 ? 4.574 11.93 2.969 1 97.06 69 VAL B O 1
ATOM 1886 N N . GLU B 1 70 ? 4.727 12.133 0.843 1 97.31 70 GLU B N 1
ATOM 1887 C CA . GLU B 1 70 ? 3.506 11.398 0.52 1 97.31 70 GLU B CA 1
ATOM 1888 C C . GLU B 1 70 ? 3.553 9.984 1.085 1 97.31 70 GLU B C 1
ATOM 1890 O O . GLU B 1 70 ? 2.529 9.445 1.515 1 97.31 70 GLU B O 1
ATOM 1895 N N . VAL B 1 71 ? 4.719 9.305 1.154 1 98.38 71 VAL B N 1
ATOM 1896 C CA . VAL B 1 71 ? 4.805 7.914 1.582 1 98.38 71 VAL B CA 1
ATOM 1897 C C . VAL B 1 71 ? 4.32 7.789 3.023 1 98.38 71 VAL B C 1
ATOM 1899 O O . VAL B 1 71 ? 3.721 6.773 3.396 1 98.38 71 VAL B O 1
ATOM 1902 N N . PHE B 1 72 ? 4.516 8.789 3.805 1 98.12 72 PHE B N 1
ATOM 1903 C CA . PHE B 1 72 ? 4.141 8.688 5.211 1 98.12 72 PHE B CA 1
ATOM 1904 C C . PHE B 1 72 ? 2.625 8.711 5.371 1 98.12 72 PHE B C 1
ATOM 1906 O O . PHE B 1 72 ? 2.078 8.07 6.27 1 98.12 72 PHE B O 1
ATOM 1913 N N . HIS B 1 73 ? 2 9.469 4.523 1 97.69 73 HIS B N 1
ATOM 1914 C CA . HIS B 1 73 ? 0.542 9.414 4.539 1 97.69 73 HIS B CA 1
ATOM 1915 C C . HIS B 1 73 ? 0.043 8.047 4.07 1 97.69 73 HIS B C 1
ATOM 1917 O O . HIS B 1 73 ? -0.919 7.512 4.625 1 97.69 73 HIS B O 1
ATOM 1923 N N . GLN B 1 74 ? 0.66 7.469 3.057 1 98.38 74 GLN B N 1
ATOM 1924 C CA . GLN B 1 74 ? 0.284 6.145 2.576 1 98.38 74 GLN B CA 1
ATOM 1925 C C . GLN B 1 74 ? 0.445 5.098 3.672 1 98.38 74 GLN B C 1
ATOM 1927 O O . GLN B 1 74 ? -0.421 4.234 3.848 1 98.38 74 GLN B O 1
ATOM 1932 N N . LEU B 1 75 ? 1.542 5.184 4.402 1 98.69 75 LEU B N 1
ATOM 1933 C CA . LEU B 1 75 ? 1.771 4.277 5.523 1 98.69 75 LEU B CA 1
ATOM 1934 C C . LEU B 1 75 ? 0.75 4.516 6.629 1 98.69 75 LEU B C 1
ATOM 1936 O O . LEU B 1 75 ? 0.295 3.566 7.273 1 98.69 75 LEU B O 1
ATOM 1940 N N . HIS B 1 76 ? 0.386 5.766 6.852 1 97.88 76 HIS B N 1
ATOM 1941 C CA . HIS B 1 76 ? -0.681 6.105 7.785 1 97.88 76 HIS B CA 1
ATOM 1942 C C . HIS B 1 76 ? -2 5.465 7.371 1 97.88 76 HIS B C 1
ATOM 1944 O O . HIS B 1 76 ? -2.721 4.922 8.211 1 97.88 76 HIS B O 1
ATOM 1950 N N . CYS B 1 77 ? -2.307 5.555 6.113 1 98.62 77 CYS B N 1
ATOM 1951 C CA . CYS B 1 77 ? -3.49 4.895 5.57 1 98.62 77 CYS B CA 1
ATOM 1952 C C . CYS B 1 77 ? -3.443 3.395 5.828 1 98.62 77 CYS B C 1
ATOM 1954 O O . CYS B 1 77 ? -4.445 2.797 6.23 1 98.62 77 CYS B O 1
ATOM 1956 N N . LEU B 1 78 ? -2.303 2.777 5.547 1 98.88 78 LEU B N 1
ATOM 1957 C CA . LEU B 1 78 ? -2.164 1.342 5.77 1 98.88 78 LEU B CA 1
ATOM 1958 C C . LEU B 1 78 ? -2.377 0.995 7.238 1 98.88 78 LEU B C 1
ATOM 1960 O O . LEU B 1 78 ? -2.988 -0.028 7.555 1 98.88 78 LEU B O 1
ATOM 1964 N N . ASP B 1 79 ? -1.874 1.817 8.117 1 98.56 79 ASP B N 1
ATOM 1965 C CA . ASP B 1 79 ? -2.074 1.605 9.547 1 98.56 79 ASP B CA 1
ATOM 1966 C C . ASP B 1 79 ? -3.557 1.664 9.906 1 98.56 79 ASP B C 1
ATOM 1968 O O . ASP B 1 79 ? -4.027 0.884 10.734 1 98.56 79 ASP B O 1
ATOM 1972 N N . MET B 1 80 ? -4.281 2.594 9.305 1 98.25 80 MET B N 1
ATOM 1973 C CA . MET B 1 80 ? -5.719 2.664 9.547 1 98.25 80 MET B CA 1
ATOM 1974 C C . MET B 1 80 ? -6.41 1.382 9.086 1 98.25 80 MET B C 1
ATOM 1976 O O . MET B 1 80 ? -7.273 0.854 9.781 1 98.25 80 MET B O 1
ATOM 1980 N N . LEU B 1 81 ? -6.008 0.86 7.949 1 98.75 81 LEU B N 1
ATOM 1981 C CA . LEU B 1 81 ? -6.566 -0.391 7.449 1 98.75 81 LEU B CA 1
ATOM 1982 C C . LEU B 1 81 ? -6.227 -1.549 8.383 1 98.75 81 LEU B C 1
ATOM 1984 O O . LEU B 1 81 ? -7.047 -2.445 8.594 1 98.75 81 LEU B O 1
ATOM 1988 N N . ARG B 1 82 ? -4.992 -1.535 8.93 1 98.75 82 ARG B N 1
ATOM 1989 C CA . ARG B 1 82 ? -4.598 -2.523 9.93 1 98.75 82 ARG B CA 1
ATOM 1990 C C . ARG B 1 82 ? -5.543 -2.504 11.125 1 98.75 82 ARG B C 1
ATOM 1992 O O . ARG B 1 82 ? -6.086 -3.541 11.508 1 98.75 82 ARG B O 1
ATOM 1999 N N . MET B 1 83 ? -5.805 -1.359 11.688 1 98.25 83 MET B N 1
ATOM 2000 C CA . MET B 1 83 ? -6.691 -1.224 12.836 1 98.25 83 MET B CA 1
ATOM 2001 C C . MET B 1 83 ? -8.109 -1.66 12.484 1 98.25 83 MET B C 1
ATOM 2003 O O . MET B 1 83 ? -8.781 -2.311 13.289 1 98.25 83 MET B O 1
ATOM 2007 N N . GLN B 1 84 ? -8.547 -1.287 11.32 1 98.44 84 GLN B N 1
ATOM 2008 C CA . GLN B 1 84 ? -9.867 -1.69 10.859 1 98.44 84 GLN B CA 1
ATOM 2009 C C . GLN B 1 84 ? -9.961 -3.205 10.703 1 98.44 84 GLN B C 1
ATOM 2011 O O . GLN B 1 84 ? -10.969 -3.812 11.055 1 98.44 84 GLN B O 1
ATOM 2016 N N . ALA B 1 85 ? -8.891 -3.803 10.148 1 98 85 ALA B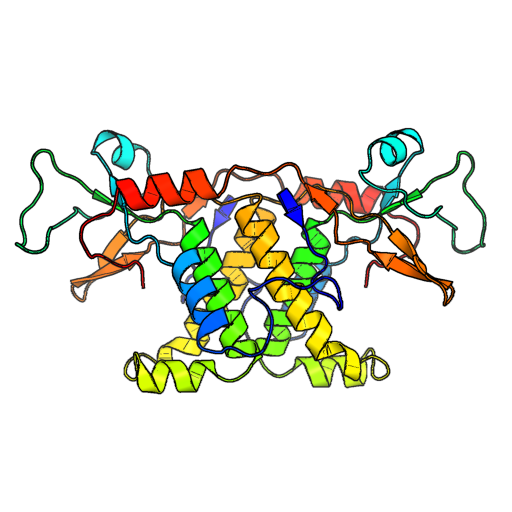 N 1
ATOM 2017 C CA . ALA B 1 85 ? -8.875 -5.242 9.906 1 98 85 ALA B CA 1
ATOM 2018 C C . ALA B 1 85 ? -9.047 -6.023 11.203 1 98 85 ALA B C 1
ATOM 2020 O O . ALA B 1 85 ? -9.641 -7.102 11.211 1 98 85 ALA B O 1
ATOM 2021 N N . TYR B 1 86 ? -8.594 -5.457 12.297 1 97.75 86 TYR B N 1
ATOM 2022 C CA . TYR B 1 86 ? -8.688 -6.113 13.594 1 97.75 86 TYR B CA 1
ATOM 2023 C C . TYR B 1 86 ? -9.945 -5.672 14.336 1 97.75 86 TYR B C 1
ATOM 2025 O O . TYR B 1 86 ? -10.195 -6.109 15.461 1 97.75 86 TYR B O 1
ATOM 2033 N N . GLY B 1 87 ? -10.703 -4.711 13.812 1 96.94 87 GLY B N 1
ATOM 2034 C CA . GLY B 1 87 ? -11.961 -4.27 14.398 1 96.94 87 GLY B CA 1
ATOM 2035 C C . GLY B 1 87 ? -11.773 -3.33 15.57 1 96.94 87 GLY B C 1
ATOM 2036 O O . GLY B 1 87 ? -12.648 -3.223 16.438 1 96.94 87 GLY B O 1
ATOM 2037 N N . VAL B 1 88 ? -10.57 -2.621 15.633 1 97.56 88 VAL B N 1
ATOM 2038 C CA . VAL B 1 88 ? -10.312 -1.802 16.812 1 97.56 88 VAL B CA 1
ATOM 2039 C C . VAL B 1 88 ? -10.273 -0.327 16.422 1 97.56 88 VAL B C 1
ATOM 2041 O O . VAL B 1 88 ? -10.008 0.539 17.266 1 97.56 88 VAL B O 1
ATOM 2044 N N . LEU B 1 89 ? -10.531 0.009 15.148 1 97.69 89 LEU B N 1
ATOM 2045 C CA . LEU B 1 89 ? -10.43 1.379 14.656 1 97.69 89 LEU B CA 1
ATOM 2046 C C . LEU B 1 89 ? -11.453 2.279 15.328 1 97.69 89 LEU B C 1
ATOM 2048 O O . LEU B 1 89 ? -11.125 3.381 15.773 1 97.69 89 LEU B O 1
ATOM 2052 N N . LYS B 1 90 ? -12.68 1.826 15.398 1 97.5 90 LYS B N 1
ATOM 2053 C CA . LYS B 1 90 ? -13.727 2.629 16.031 1 97.5 90 LYS B CA 1
ATOM 2054 C C . LYS B 1 90 ? -13.375 2.941 17.484 1 97.5 90 LYS B C 1
ATOM 2056 O O . LYS B 1 90 ? -13.578 4.066 17.938 1 97.5 90 LYS B O 1
ATOM 2061 N N . ASP B 1 91 ? -12.914 1.94 18.203 1 96.88 91 ASP B N 1
ATOM 2062 C CA . ASP B 1 91 ? -12.516 2.148 19.594 1 96.88 91 ASP B CA 1
ATOM 2063 C C . ASP B 1 91 ? -11.406 3.193 19.688 1 96.88 91 ASP B C 1
ATOM 2065 O O . ASP B 1 91 ? -11.398 4.016 20.609 1 96.88 91 ASP B O 1
ATOM 2069 N N . TRP B 1 92 ? -10.453 3.064 18.812 1 95.38 92 TRP B N 1
ATOM 2070 C CA . TRP B 1 92 ? -9.367 4.039 18.781 1 95.38 92 TRP B CA 1
ATOM 2071 C C . TRP B 1 92 ? -9.906 5.453 18.594 1 95.38 92 TRP B C 1
ATOM 2073 O O . TRP B 1 92 ? -9.523 6.371 19.328 1 95.38 92 TRP B O 1
ATOM 2083 N N . TYR B 1 93 ? -10.836 5.734 17.656 1 95.75 93 TYR B N 1
ATOM 2084 C CA . TYR B 1 93 ? -11.43 7.043 17.422 1 95.75 93 TYR B CA 1
ATOM 2085 C C . TYR B 1 93 ? -12.211 7.523 18.641 1 95.75 93 TYR B C 1
ATOM 2087 O O . TYR B 1 93 ? -12.156 8.703 18.984 1 95.75 93 TYR B O 1
ATOM 2095 N N . ASP B 1 94 ? -12.883 6.613 19.25 1 96.69 94 ASP B N 1
ATOM 2096 C CA . ASP B 1 94 ? -13.672 6.969 20.422 1 96.69 94 ASP B CA 1
ATOM 2097 C C . ASP B 1 94 ? -12.789 7.598 21.5 1 96.69 94 ASP B C 1
ATOM 2099 O O . ASP B 1 94 ? -13.219 8.508 22.219 1 96.69 94 ASP B O 1
ATOM 2103 N N . VAL B 1 95 ? -11.602 7.125 21.594 1 94.31 95 VAL B N 1
ATOM 2104 C CA . VAL B 1 95 ? -10.68 7.582 22.641 1 94.31 95 VAL B CA 1
ATOM 2105 C C . VAL B 1 95 ? -9.93 8.82 22.156 1 94.31 95 VAL B C 1
ATOM 2107 O O . VAL B 1 95 ? -9.781 9.797 22.891 1 94.31 95 VAL B O 1
ATOM 2110 N N . HIS B 1 96 ? -9.5 8.883 20.891 1 91.12 96 HIS B N 1
ATOM 2111 C CA . HIS B 1 96 ? -8.516 9.867 20.469 1 91.12 96 HIS B CA 1
ATOM 2112 C C . HIS B 1 96 ? -9.164 10.977 19.641 1 91.12 96 HIS B C 1
ATOM 2114 O O . HIS B 1 96 ? -8.641 12.086 19.578 1 91.12 96 HIS B O 1
ATOM 2120 N N . SER B 1 97 ? -10.258 10.719 18.984 1 93.12 97 SER B N 1
ATOM 2121 C CA . SER B 1 97 ? -10.914 11.695 18.125 1 93.12 97 SER B CA 1
ATOM 2122 C C . SER B 1 97 ? -12.398 11.383 17.953 1 93.12 97 SER B C 1
ATOM 2124 O O . SER B 1 97 ? -12.875 11.219 16.828 1 93.12 97 SER B O 1
ATOM 2126 N N . PRO B 1 98 ? -13.172 11.391 19.047 1 94.94 98 PRO B N 1
ATOM 2127 C CA . PRO B 1 98 ? -14.57 10.984 18.969 1 94.94 98 PRO B CA 1
ATOM 2128 C C . PRO B 1 98 ? -15.391 11.828 18 1 94.94 98 PRO B C 1
ATOM 2130 O O . PRO B 1 98 ? -16.312 11.328 17.359 1 94.94 98 PRO B O 1
ATOM 2133 N N . ALA B 1 99 ? -15.055 13.07 17.828 1 94.44 99 ALA B N 1
ATOM 2134 C CA . ALA B 1 99 ? -15.812 13.984 16.969 1 94.44 99 ALA B CA 1
ATOM 2135 C C . ALA B 1 99 ? -15.672 13.602 15.5 1 94.44 99 ALA B C 1
ATOM 2137 O O . ALA B 1 99 ? -16.469 14.023 14.664 1 94.44 99 ALA B O 1
ATOM 2138 N N . ASN B 1 100 ? -14.68 12.773 15.172 1 93.94 100 ASN B N 1
ATOM 2139 C CA . ASN B 1 100 ? -14.391 12.461 13.781 1 93.94 100 ASN B CA 1
ATOM 2140 C C . ASN B 1 100 ? -14.727 11.008 13.445 1 93.94 100 ASN B C 1
ATOM 2142 O O . ASN B 1 100 ? -14.406 10.523 12.359 1 93.94 100 ASN B O 1
ATOM 2146 N N . GLU B 1 101 ? -15.406 10.336 14.367 1 95.5 101 GLU B N 1
ATOM 2147 C CA . GLU B 1 101 ? -15.75 8.93 14.141 1 95.5 101 GLU B CA 1
ATOM 2148 C C . GLU B 1 101 ? -16.562 8.758 12.867 1 95.5 101 GLU B C 1
ATOM 2150 O O . GLU B 1 101 ? -16.406 7.773 12.148 1 95.5 101 GLU B O 1
ATOM 2155 N N . HIS B 1 102 ? -17.453 9.734 12.578 1 95.94 102 HIS B N 1
ATOM 2156 C CA . HIS B 1 102 ? -18.344 9.664 11.43 1 95.94 102 HIS B CA 1
ATOM 2157 C C . HIS B 1 102 ? -17.562 9.719 10.117 1 95.94 102 HIS B C 1
ATOM 2159 O O . HIS B 1 102 ? -18.109 9.406 9.055 1 95.94 102 HIS B O 1
ATOM 2165 N N . THR B 1 103 ? -16.281 10.094 10.102 1 96.44 103 THR B N 1
ATOM 2166 C CA . THR B 1 103 ? -15.477 10.25 8.891 1 96.44 103 THR B CA 1
ATOM 2167 C C . THR B 1 103 ? -14.766 8.938 8.539 1 96.44 103 THR B C 1
ATOM 2169 O O . THR B 1 103 ? -14.156 8.82 7.477 1 96.44 103 THR B O 1
ATOM 2172 N N . ILE B 1 104 ? -14.852 7.887 9.391 1 97.69 104 ILE B N 1
ATOM 2173 C CA . ILE B 1 104 ? -14.094 6.648 9.258 1 97.69 104 ILE B CA 1
ATOM 2174 C C . ILE B 1 104 ? -14.367 6.02 7.891 1 97.69 104 ILE B C 1
ATOM 2176 O O . ILE B 1 104 ? -13.438 5.707 7.148 1 97.69 104 ILE B O 1
ATOM 2180 N N . PRO B 1 105 ? -15.656 5.914 7.426 1 97.75 105 PRO B N 1
ATOM 2181 C CA . PRO B 1 105 ? -15.891 5.266 6.137 1 97.75 105 PRO B CA 1
ATOM 2182 C C . PRO B 1 105 ? -15.219 5.996 4.977 1 97.75 105 PRO B C 1
ATOM 2184 O O . PRO B 1 105 ? -14.609 5.363 4.109 1 97.75 105 PRO B O 1
ATOM 2187 N N . ALA B 1 106 ? -15.305 7.293 4.969 1 97.81 106 ALA B N 1
ATOM 2188 C CA . ALA B 1 106 ? -14.703 8.078 3.893 1 97.81 106 ALA B CA 1
ATOM 2189 C C . ALA B 1 106 ? -13.18 7.938 3.896 1 97.81 106 ALA B C 1
ATOM 2191 O O . ALA B 1 106 ? -12.555 7.867 2.836 1 97.81 106 ALA B O 1
ATOM 2192 N N . HIS B 1 107 ? -12.578 7.879 5.117 1 97.88 107 HIS B N 1
ATOM 2193 C CA . HIS B 1 107 ? -11.133 7.734 5.211 1 97.88 107 HIS B CA 1
ATOM 2194 C C . HIS B 1 107 ? -10.688 6.355 4.734 1 97.88 107 HIS B C 1
ATOM 2196 O O . HIS B 1 107 ? -9.664 6.227 4.055 1 97.88 107 HIS B O 1
ATOM 2202 N N . LEU B 1 108 ? -11.453 5.336 5.082 1 98.62 108 LEU B N 1
ATOM 2203 C CA . LEU B 1 108 ? -11.102 3.996 4.625 1 98.62 108 LEU B CA 1
ATOM 2204 C C . LEU B 1 108 ? -11.18 3.904 3.104 1 98.62 108 LEU B C 1
ATOM 2206 O O . LEU B 1 108 ? -10.312 3.291 2.473 1 98.62 108 LEU B O 1
ATOM 2210 N N . GLU B 1 109 ? -12.18 4.574 2.502 1 98.56 109 GLU B N 1
ATOM 2211 C CA . GLU B 1 109 ? -12.281 4.629 1.047 1 98.56 109 GLU B CA 1
ATOM 2212 C C . GLU B 1 109 ? -11.086 5.344 0.431 1 98.56 109 GLU B C 1
ATOM 2214 O O . GLU B 1 109 ? -10.484 4.848 -0.526 1 98.56 109 GLU B O 1
ATOM 2219 N N . HIS B 1 110 ? -10.766 6.449 0.954 1 98.56 110 HIS B N 1
ATOM 2220 C CA . HIS B 1 110 ? -9.586 7.191 0.536 1 98.56 110 HIS B CA 1
ATOM 2221 C C . HIS B 1 110 ? -8.328 6.332 0.63 1 98.56 110 HIS B C 1
ATOM 2223 O O . HIS B 1 110 ? -7.539 6.277 -0.312 1 98.56 110 HIS B O 1
ATOM 2229 N N . CYS B 1 111 ? -8.164 5.641 1.804 1 98.81 111 CYS B N 1
ATOM 2230 C CA . CYS B 1 111 ? -6.953 4.867 2.055 1 98.81 111 CYS B CA 1
ATOM 2231 C C . CYS B 1 111 ? -6.789 3.758 1.021 1 98.81 111 CYS B C 1
ATOM 2233 O O . CYS B 1 111 ? -5.723 3.615 0.419 1 98.81 111 CYS B O 1
ATOM 2235 N N . ILE B 1 112 ? -7.84 2.986 0.774 1 98.88 112 ILE B N 1
ATOM 2236 C CA . ILE B 1 112 ? -7.785 1.861 -0.153 1 98.88 112 ILE B CA 1
ATOM 2237 C C . ILE B 1 112 ? -7.465 2.367 -1.559 1 98.88 112 ILE B C 1
ATOM 2239 O O . ILE B 1 112 ? -6.547 1.864 -2.211 1 98.88 112 ILE B O 1
ATOM 2243 N N . ASP B 1 113 ? -8.18 3.352 -1.976 1 98.88 113 ASP B N 1
ATOM 2244 C CA . ASP B 1 113 ? -8.008 3.846 -3.34 1 98.88 113 ASP B CA 1
ATOM 2245 C C . ASP B 1 113 ? -6.664 4.551 -3.508 1 98.88 113 ASP B C 1
ATOM 2247 O O . ASP B 1 113 ? -6.039 4.453 -4.566 1 98.88 113 ASP B O 1
ATOM 2251 N N . TYR B 1 114 ? -6.277 5.289 -2.539 1 98.81 114 TYR B N 1
ATOM 2252 C CA . TYR B 1 114 ? -5.035 6.047 -2.617 1 98.81 114 TYR B CA 1
ATOM 2253 C C . TYR B 1 114 ? -3.828 5.117 -2.662 1 98.81 114 TYR B C 1
ATOM 2255 O O . TYR B 1 114 ? -2.898 5.332 -3.443 1 98.81 114 TYR B O 1
ATOM 2263 N N . ILE B 1 115 ? -3.809 4.031 -1.851 1 98.88 115 ILE B N 1
ATOM 2264 C CA . ILE B 1 115 ? -2.744 3.037 -1.869 1 98.88 115 ILE B CA 1
ATOM 2265 C C . ILE B 1 115 ? -2.744 2.307 -3.211 1 98.88 115 ILE B C 1
ATOM 2267 O O . ILE B 1 115 ? -1.683 2.043 -3.781 1 98.88 115 ILE B O 1
ATOM 2271 N N . ARG B 1 116 ? -3.941 1.984 -3.742 1 98.94 116 ARG B N 1
ATOM 2272 C CA . ARG B 1 116 ? -4.047 1.366 -5.062 1 98.94 116 ARG B CA 1
ATOM 2273 C C . ARG B 1 116 ? -3.355 2.215 -6.121 1 98.94 116 ARG B C 1
ATOM 2275 O O . ARG B 1 116 ? -2.527 1.711 -6.883 1 98.94 116 ARG B O 1
ATOM 2282 N N . GLN B 1 117 ? -3.699 3.492 -6.148 1 98.69 117 GLN B N 1
ATOM 2283 C CA . GLN B 1 117 ? -3.104 4.406 -7.117 1 98.69 117 GLN B CA 1
ATOM 2284 C C . GLN B 1 117 ? -1.589 4.48 -6.945 1 98.69 117 GLN B C 1
ATOM 2286 O O . GLN B 1 117 ? -0.847 4.496 -7.93 1 98.69 117 GLN B O 1
ATOM 2291 N N . SER B 1 118 ? -1.174 4.52 -5.707 1 98.5 118 SER B N 1
ATOM 2292 C CA . SER B 1 118 ? 0.258 4.59 -5.434 1 98.5 118 SER B CA 1
ATOM 2293 C C . SER B 1 118 ? 0.985 3.359 -5.961 1 98.5 118 SER B C 1
ATOM 2295 O O . SER B 1 118 ? 2.055 3.475 -6.562 1 98.5 118 SER B O 1
ATOM 2297 N N . MET B 1 119 ? 0.411 2.135 -5.801 1 98.5 119 MET B N 1
ATOM 2298 C CA . MET B 1 119 ? 1.024 0.891 -6.262 1 98.5 119 MET B CA 1
ATOM 2299 C C . MET B 1 119 ? 1.092 0.846 -7.785 1 98.5 119 MET B C 1
ATOM 2301 O O . MET B 1 119 ? 2.047 0.314 -8.352 1 98.5 119 MET B O 1
ATOM 2305 N N . MET B 1 120 ? 0.106 1.403 -8.398 1 98.5 120 MET B N 1
ATOM 2306 C CA . MET B 1 120 ? 0.101 1.46 -9.859 1 98.5 120 MET B CA 1
ATOM 2307 C C . MET B 1 120 ? 1.121 2.473 -10.367 1 98.5 120 MET B C 1
ATOM 2309 O O . MET B 1 120 ? 1.726 2.275 -11.422 1 98.5 120 MET B O 1
ATOM 2313 N N . CYS B 1 121 ? 1.308 3.555 -9.633 1 98.44 121 CYS B N 1
ATOM 2314 C CA . CYS B 1 121 ? 2.225 4.621 -10.023 1 98.44 121 CYS B CA 1
ATOM 2315 C C . CYS B 1 121 ? 3.674 4.176 -9.875 1 98.44 121 CYS B C 1
ATOM 2317 O O . CYS B 1 121 ? 4.527 4.535 -10.688 1 98.44 121 CYS B O 1
ATOM 2319 N N . ARG B 1 122 ? 4 3.424 -8.844 1 97.94 122 ARG B N 1
ATOM 2320 C CA . ARG B 1 122 ? 5.336 2.92 -8.539 1 97.94 122 ARG B CA 1
ATOM 2321 C C . ARG B 1 122 ? 5.309 1.415 -8.297 1 97.94 122 ARG B C 1
ATOM 2323 O O . ARG B 1 122 ? 5.617 0.95 -7.199 1 97.94 122 ARG B O 1
ATOM 2330 N N . PRO B 1 123 ? 5.062 0.696 -9.391 1 98.19 123 PRO B N 1
ATOM 2331 C CA . PRO B 1 123 ? 4.883 -0.749 -9.234 1 98.19 123 PRO B CA 1
ATOM 2332 C C . PRO B 1 123 ? 6.188 -1.478 -8.922 1 98.19 123 PRO B C 1
ATOM 2334 O O . PRO B 1 123 ? 7.238 -1.126 -9.453 1 98.19 123 PRO B O 1
ATOM 2337 N N . SER B 1 124 ? 6.094 -2.408 -7.941 1 97.81 124 SER B N 1
ATOM 2338 C CA . SER B 1 124 ? 7.191 -3.354 -7.781 1 97.81 124 SER B CA 1
ATOM 2339 C C . SER B 1 124 ? 7.324 -4.262 -9 1 97.81 124 SER B C 1
ATOM 2341 O O . SER B 1 124 ? 6.414 -5.035 -9.305 1 97.81 124 SER B O 1
ATOM 2343 N N . LEU B 1 125 ? 8.445 -4.227 -9.664 1 96.62 125 LEU B N 1
ATOM 2344 C CA . LEU B 1 125 ? 8.648 -4.992 -10.891 1 96.62 125 LEU B CA 1
ATOM 2345 C C . LEU B 1 125 ? 9.438 -6.266 -10.617 1 96.62 125 LEU B C 1
ATOM 2347 O O . LEU B 1 125 ? 9.781 -7.004 -11.539 1 96.62 125 LEU B O 1
ATOM 2351 N N . ASP B 1 126 ? 9.727 -6.48 -9.336 1 96.25 126 ASP B N 1
ATOM 2352 C CA . ASP B 1 126 ? 10.406 -7.719 -8.969 1 96.25 126 ASP B CA 1
ATOM 2353 C C . ASP B 1 126 ? 9.57 -8.938 -9.344 1 96.25 126 ASP B C 1
ATOM 2355 O O . ASP B 1 126 ? 8.336 -8.875 -9.336 1 96.25 126 ASP B O 1
ATOM 2359 N N . ILE B 1 127 ? 10.273 -10.016 -9.695 1 96.62 127 ILE B N 1
ATOM 2360 C CA . ILE B 1 127 ? 9.609 -11.281 -9.984 1 96.62 127 ILE B CA 1
ATOM 2361 C C . ILE B 1 127 ? 9.617 -12.164 -8.734 1 96.62 127 ILE B C 1
ATOM 2363 O O . ILE B 1 127 ? 10.68 -12.438 -8.172 1 96.62 127 ILE B O 1
ATOM 2367 N N . LEU B 1 128 ? 8.422 -12.555 -8.32 1 96.5 128 LEU B N 1
ATOM 2368 C CA . LEU B 1 128 ? 8.281 -13.523 -7.242 1 96.5 128 LEU B CA 1
ATOM 2369 C C . LEU B 1 128 ? 8.523 -14.938 -7.742 1 96.5 128 LEU B C 1
ATOM 2371 O O . LEU B 1 128 ? 7.824 -15.414 -8.641 1 96.5 128 LEU B O 1
ATOM 2375 N N . PRO B 1 129 ? 9.531 -15.586 -7.129 1 96.44 129 PRO B N 1
ATOM 2376 C CA . PRO B 1 129 ? 9.688 -17 -7.48 1 96.44 129 PRO B CA 1
ATOM 2377 C C . PRO B 1 129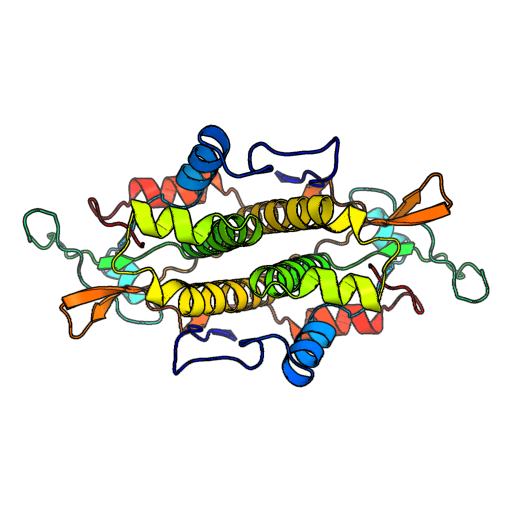 ? 8.602 -17.875 -6.871 1 96.44 129 PRO B C 1
ATOM 2379 O O . PRO B 1 129 ? 7.969 -17.5 -5.879 1 96.44 129 PRO B O 1
ATOM 2382 N N . PHE B 1 130 ? 8.398 -19.016 -7.523 1 95.69 130 PHE B N 1
ATOM 2383 C CA . PHE B 1 130 ? 7.508 -20.047 -7.016 1 95.69 130 PHE B CA 1
ATOM 2384 C C . PHE B 1 130 ? 8.25 -21.375 -6.855 1 95.69 130 PHE B C 1
ATOM 2386 O O . PHE B 1 130 ? 9.062 -21.734 -7.703 1 95.69 130 PHE B O 1
ATOM 2393 N N . ARG B 1 131 ? 7.945 -21.984 -5.758 1 94.62 131 ARG B N 1
ATOM 2394 C CA . ARG B 1 131 ? 8.539 -23.297 -5.5 1 94.62 131 ARG B CA 1
ATOM 2395 C C . ARG B 1 131 ? 7.48 -24.297 -5.066 1 94.62 131 ARG B C 1
ATOM 2397 O O . ARG B 1 131 ? 6.52 -23.938 -4.383 1 94.62 131 ARG B O 1
ATOM 2404 N N . THR B 1 132 ? 7.68 -25.5 -5.496 1 91.69 132 THR B N 1
ATOM 2405 C CA . THR B 1 132 ? 6.789 -26.562 -5.051 1 91.69 132 THR B CA 1
ATOM 2406 C C . THR B 1 132 ? 7.105 -26.953 -3.613 1 91.69 132 THR B C 1
ATOM 2408 O O . THR B 1 132 ? 8.258 -27.25 -3.279 1 91.69 132 THR B O 1
ATOM 2411 N N . ASP B 1 133 ? 6.078 -26.984 -2.785 1 89.56 133 ASP B N 1
ATOM 2412 C CA . ASP B 1 133 ? 6.324 -27.312 -1.384 1 89.56 133 ASP B CA 1
ATOM 2413 C C . ASP B 1 133 ? 6.211 -28.812 -1.146 1 89.56 133 ASP B C 1
ATOM 2415 O O . ASP B 1 133 ? 6.152 -29.594 -2.098 1 89.56 133 ASP B O 1
ATOM 2419 N N . SER B 1 134 ? 6.301 -29.25 0.163 1 91.19 134 SER B N 1
ATOM 2420 C CA . SER B 1 134 ? 6.332 -30.672 0.522 1 91.19 134 SER B CA 1
ATOM 2421 C C . SER B 1 134 ? 5.02 -31.359 0.168 1 91.19 134 SER B C 1
ATOM 2423 O O . SER B 1 134 ? 4.977 -32.594 0.028 1 91.19 134 SER B O 1
ATOM 2425 N N . GLU B 1 135 ? 3.938 -30.594 -0.015 1 90.94 135 GLU B N 1
ATOM 2426 C CA . GLU B 1 135 ? 2.629 -31.141 -0.365 1 90.94 135 GLU B CA 1
ATOM 2427 C C . GLU B 1 135 ? 2.418 -31.141 -1.876 1 90.94 135 GLU B C 1
ATOM 2429 O O . GLU B 1 135 ? 1.321 -31.422 -2.355 1 90.94 135 GLU B O 1
ATOM 2434 N N . GLY B 1 136 ? 3.422 -30.734 -2.613 1 87.5 136 GLY B N 1
ATOM 2435 C CA . GLY B 1 136 ? 3.342 -30.719 -4.066 1 87.5 136 GLY B CA 1
ATOM 2436 C C . GLY B 1 136 ? 2.643 -29.5 -4.621 1 87.5 136 GLY B C 1
ATOM 2437 O O . GLY B 1 136 ? 2.275 -29.469 -5.797 1 87.5 136 GLY B O 1
ATOM 2438 N N . LEU B 1 137 ? 2.469 -28.5 -3.766 1 87.69 137 LEU B N 1
ATOM 2439 C CA . LEU B 1 137 ? 1.764 -27.297 -4.195 1 87.69 137 LEU B CA 1
ATOM 2440 C C . LEU B 1 137 ? 2.746 -26.188 -4.547 1 87.69 137 LEU B C 1
ATOM 2442 O O . LEU B 1 137 ? 3.748 -26 -3.855 1 87.69 137 LEU B O 1
ATOM 2446 N N . LEU B 1 138 ? 2.494 -25.516 -5.676 1 90.56 138 LEU B N 1
ATOM 2447 C CA . LEU B 1 138 ? 3.273 -24.359 -6.09 1 90.56 138 LEU B CA 1
ATOM 2448 C C . LEU B 1 138 ? 2.967 -23.156 -5.207 1 90.56 138 LEU B C 1
ATOM 2450 O O . LEU B 1 138 ? 1.812 -22.734 -5.098 1 90.56 138 LEU B O 1
ATOM 2454 N N . ARG B 1 139 ? 4.074 -22.672 -4.547 1 93.12 139 ARG B N 1
ATOM 2455 C CA . ARG B 1 139 ? 3.91 -21.562 -3.605 1 93.12 139 ARG B CA 1
ATOM 2456 C C . ARG B 1 139 ? 4.848 -20.406 -3.947 1 93.12 139 ARG B C 1
ATOM 2458 O O . ARG B 1 139 ? 6.004 -20.625 -4.32 1 93.12 139 ARG B O 1
ATOM 2465 N N . PRO B 1 140 ? 4.305 -19.188 -3.781 1 95.44 140 PRO B N 1
ATOM 2466 C CA . PRO B 1 140 ? 5.207 -18.047 -3.973 1 95.44 140 PRO B CA 1
ATOM 2467 C C . PRO B 1 140 ? 6.234 -17.922 -2.85 1 95.44 140 PRO B C 1
ATOM 2469 O O . PRO B 1 140 ? 5.941 -18.25 -1.699 1 95.44 140 PRO B O 1
ATOM 2472 N N . VAL B 1 141 ? 7.379 -17.422 -3.184 1 95.88 141 VAL B N 1
ATOM 2473 C CA . VAL B 1 141 ? 8.43 -17.094 -2.225 1 95.88 141 VAL B CA 1
ATOM 2474 C C . VAL B 1 141 ? 8.484 -15.578 -2.025 1 95.88 141 VAL B C 1
ATOM 2476 O O . VAL B 1 141 ? 8.992 -14.852 -2.885 1 95.88 141 VAL B O 1
ATOM 2479 N N . PHE B 1 142 ? 8.102 -15.141 -0.841 1 96.94 142 PHE B N 1
ATOM 2480 C CA . PHE B 1 142 ? 7.922 -13.711 -0.634 1 96.94 142 PHE B CA 1
ATOM 2481 C C . PHE B 1 142 ? 9.172 -13.086 -0.021 1 96.94 142 PHE B C 1
ATOM 2483 O O . PHE B 1 142 ? 9.414 -11.891 -0.181 1 96.94 142 PHE B O 1
ATOM 2490 N N . ASN B 1 143 ? 9.883 -13.891 0.781 1 97 143 ASN B N 1
ATOM 2491 C CA . ASN B 1 143 ? 11.047 -13.336 1.458 1 97 143 ASN B CA 1
ATOM 2492 C C . ASN B 1 143 ? 12.25 -13.258 0.528 1 97 143 ASN B C 1
ATOM 2494 O O . ASN B 1 143 ? 12.297 -13.945 -0.491 1 97 143 ASN B O 1
ATOM 2498 N N . GLY B 1 144 ? 13.148 -12.359 0.828 1 94.56 144 GLY B N 1
ATOM 2499 C CA . GLY B 1 144 ? 14.352 -12.18 0.036 1 94.56 144 GLY B CA 1
ATOM 2500 C C . GLY B 1 144 ? 14.773 -10.727 -0.084 1 94.56 144 GLY B C 1
ATOM 2501 O O . GLY B 1 144 ? 14.078 -9.828 0.395 1 94.56 144 GLY B O 1
ATOM 2502 N N . THR B 1 145 ? 15.844 -10.531 -0.737 1 93.69 145 THR B N 1
ATOM 2503 C CA . THR B 1 145 ? 16.438 -9.203 -0.855 1 93.69 145 THR B CA 1
ATOM 2504 C C . THR B 1 145 ? 15.828 -8.445 -2.029 1 93.69 145 THR B C 1
ATOM 2506 O O . THR B 1 145 ? 15.602 -9.016 -3.098 1 93.69 145 THR B O 1
ATOM 2509 N N . ARG B 1 146 ? 15.484 -7.184 -1.856 1 95 146 ARG B N 1
ATOM 2510 C CA . ARG B 1 146 ? 15.078 -6.254 -2.906 1 95 146 ARG B CA 1
ATOM 2511 C C . ARG B 1 146 ? 16.062 -5.09 -3.012 1 95 146 ARG B C 1
ATOM 2513 O O . ARG B 1 146 ? 16.688 -4.715 -2.025 1 95 146 ARG B O 1
ATOM 2520 N N . THR B 1 147 ? 16.203 -4.625 -4.223 1 94.75 147 THR B N 1
ATOM 2521 C CA . THR B 1 147 ? 16.859 -3.33 -4.387 1 94.75 147 THR B CA 1
ATOM 2522 C C . THR B 1 147 ? 15.891 -2.191 -4.066 1 94.75 147 THR B C 1
ATOM 2524 O O . THR B 1 147 ? 14.883 -2.014 -4.75 1 94.75 147 THR B O 1
ATOM 2527 N N . CYS B 1 148 ? 16.203 -1.457 -3.016 1 97.5 148 CYS B N 1
ATOM 2528 C CA . CYS B 1 148 ? 15.258 -0.482 -2.484 1 97.5 148 CYS B CA 1
ATOM 2529 C C . CYS B 1 148 ? 15.922 0.88 -2.311 1 97.5 148 CYS B C 1
ATOM 2531 O O . CYS B 1 148 ? 17.141 0.974 -2.23 1 97.5 148 CYS B O 1
ATOM 2533 N N . ALA B 1 149 ? 15.07 1.98 -2.283 1 97.44 149 ALA B N 1
ATOM 2534 C CA . ALA B 1 149 ? 15.508 3.264 -1.739 1 97.44 149 ALA B CA 1
ATOM 2535 C C . ALA B 1 149 ? 15.891 3.135 -0.267 1 97.44 149 ALA B C 1
ATOM 2537 O O . ALA B 1 149 ? 15.5 2.172 0.398 1 97.44 149 ALA B O 1
ATOM 2538 N N . ASN B 1 150 ? 16.75 4.062 0.154 1 97.81 150 ASN B N 1
ATOM 2539 C CA . ASN B 1 150 ? 17.062 4.125 1.579 1 97.81 150 ASN B CA 1
ATOM 2540 C C . ASN B 1 150 ? 15.969 4.855 2.355 1 97.81 150 ASN B C 1
ATOM 2542 O O . ASN B 1 150 ? 15.992 6.082 2.467 1 97.81 150 ASN B O 1
ATOM 2546 N N . PHE B 1 151 ? 15.07 4.164 2.895 1 97.94 151 PHE B N 1
ATOM 2547 C CA . PHE B 1 151 ? 13.898 4.727 3.555 1 97.94 151 PHE B CA 1
ATOM 2548 C C . PHE B 1 151 ? 14.305 5.57 4.758 1 97.94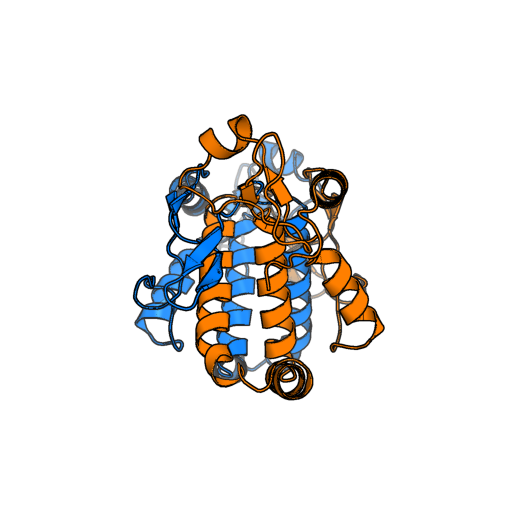 151 PHE B C 1
ATOM 2550 O O . PHE B 1 151 ? 13.672 6.582 5.055 1 97.94 151 PHE B O 1
ATOM 2557 N N . ASP B 1 152 ? 15.281 5.219 5.488 1 97.06 152 ASP B N 1
ATOM 2558 C CA . ASP B 1 152 ? 15.75 5.977 6.645 1 97.06 152 ASP B CA 1
ATOM 2559 C C . ASP B 1 152 ? 16.188 7.383 6.234 1 97.06 152 ASP B C 1
ATOM 2561 O O . ASP B 1 152 ? 15.984 8.344 6.984 1 97.06 152 ASP B O 1
ATOM 2565 N N . LYS B 1 153 ? 16.766 7.48 5.133 1 97.94 153 LYS B N 1
ATOM 2566 C CA . LYS B 1 153 ? 17.172 8.797 4.652 1 97.94 153 LYS B CA 1
ATOM 2567 C C . LYS B 1 153 ? 15.969 9.672 4.34 1 97.94 153 LYS B C 1
ATOM 2569 O O . LYS B 1 153 ? 16 10.883 4.535 1 97.94 153 LYS B O 1
ATOM 2574 N N . VAL B 1 154 ? 14.914 9.039 3.803 1 97.69 154 VAL B N 1
ATOM 2575 C CA . VAL B 1 154 ? 13.672 9.766 3.539 1 97.69 154 VAL B CA 1
ATOM 2576 C C . VAL B 1 154 ? 13.086 10.281 4.852 1 97.69 154 VAL B C 1
ATOM 2578 O O . VAL B 1 154 ? 12.734 11.461 4.957 1 97.69 154 VAL B O 1
ATOM 2581 N N . ARG B 1 155 ? 13.016 9.438 5.77 1 97.25 155 ARG B N 1
ATOM 2582 C CA . ARG B 1 155 ? 12.484 9.797 7.082 1 97.25 155 ARG B CA 1
ATOM 2583 C C . ARG B 1 155 ? 13.328 10.883 7.738 1 97.25 155 ARG B C 1
ATOM 2585 O O . ARG B 1 155 ? 12.797 11.859 8.266 1 97.25 155 ARG B O 1
ATOM 2592 N N . ASP B 1 156 ? 14.641 10.727 7.711 1 97.25 156 ASP B N 1
ATOM 2593 C CA . ASP B 1 156 ? 15.555 11.711 8.297 1 97.25 156 ASP B CA 1
ATOM 2594 C C . ASP B 1 156 ? 15.383 13.078 7.633 1 97.25 156 ASP B C 1
ATOM 2596 O O . ASP B 1 156 ? 15.406 14.102 8.305 1 97.25 156 ASP B O 1
ATOM 2600 N N . TRP B 1 157 ? 15.312 13.055 6.359 1 97.44 157 TRP B N 1
ATOM 2601 C CA . TRP B 1 157 ? 15.094 14.297 5.625 1 97.44 157 TRP B CA 1
ATOM 2602 C C . TRP B 1 157 ? 13.828 15 6.102 1 97.44 157 TRP B C 1
ATOM 2604 O O . TRP B 1 157 ? 13.828 16.203 6.332 1 97.44 157 TRP B O 1
ATOM 2614 N N . ALA B 1 158 ? 12.758 14.281 6.25 1 96.88 158 ALA B N 1
ATOM 2615 C CA . ALA B 1 158 ? 11.484 14.844 6.691 1 96.88 158 ALA B CA 1
ATOM 2616 C C . ALA B 1 158 ? 11.594 15.398 8.109 1 96.88 158 ALA B C 1
ATOM 2618 O O . ALA B 1 158 ? 11.109 16.5 8.398 1 96.88 158 ALA B O 1
ATOM 2619 N N . ILE B 1 159 ? 12.227 14.672 8.953 1 95.56 159 ILE B N 1
ATOM 2620 C CA . ILE B 1 159 ? 12.344 15.055 10.352 1 95.56 159 ILE B CA 1
ATOM 2621 C C . ILE B 1 159 ? 13.18 16.328 10.477 1 95.56 159 ILE B C 1
ATOM 2623 O O . ILE B 1 159 ? 12.859 17.219 11.266 1 95.56 159 ILE B O 1
ATOM 2627 N N . LYS B 1 160 ? 14.219 16.469 9.727 1 95.88 160 LYS B N 1
ATOM 2628 C CA . LYS B 1 160 ? 15.094 17.641 9.75 1 95.88 160 LYS B CA 1
ATOM 2629 C C . LYS B 1 160 ? 14.367 18.891 9.258 1 95.88 160 LYS B C 1
ATOM 2631 O O . LYS B 1 160 ? 14.727 20 9.617 1 95.88 160 LYS B O 1
ATOM 2636 N N . ARG B 1 161 ? 13.32 18.688 8.547 1 95.44 161 ARG B N 1
ATOM 2637 C CA . ARG B 1 161 ? 12.625 19.797 7.91 1 95.44 161 ARG B CA 1
ATOM 2638 C C . ARG B 1 161 ? 11.242 20.016 8.523 1 95.44 161 ARG B C 1
ATOM 2640 O O . ARG B 1 161 ? 10.352 20.578 7.883 1 95.44 161 ARG B O 1
ATOM 2647 N N . LYS B 1 162 ? 11.062 19.531 9.641 1 93.75 162 LYS B N 1
ATOM 2648 C CA . LYS B 1 162 ? 9.75 19.562 10.289 1 93.75 162 LYS B CA 1
ATOM 2649 C C . LYS B 1 162 ? 9.227 21 10.383 1 93.75 162 LYS B C 1
ATOM 2651 O O . LYS B 1 162 ? 9.961 21.906 10.758 1 93.75 162 LYS B O 1
ATOM 2656 N N . ALA B 1 163 ? 8.016 21.172 9.977 1 92.88 163 ALA B N 1
ATOM 2657 C CA . ALA B 1 163 ? 7.332 22.453 10.086 1 92.88 163 ALA B CA 1
ATOM 2658 C C . ALA B 1 163 ? 6.703 22.625 11.469 1 92.88 163 ALA B C 1
ATOM 2660 O O . ALA B 1 163 ? 5.484 22.5 11.617 1 92.88 163 ALA B O 1
ATOM 2661 N N . GLY B 1 164 ? 7.504 22.953 12.398 1 87.94 164 GLY B N 1
ATOM 2662 C CA . GLY B 1 164 ? 6.992 23.125 13.75 1 87.94 164 GLY B CA 1
ATOM 2663 C C . GLY B 1 164 ? 6.352 21.875 14.312 1 87.94 164 GLY B C 1
ATOM 2664 O O . GLY B 1 164 ? 6.914 20.797 14.219 1 87.94 164 GLY B O 1
ATOM 2665 N N . ASN B 1 165 ? 5.203 22.078 14.945 1 81.81 165 ASN B N 1
ATOM 2666 C CA . ASN B 1 165 ? 4.523 20.953 15.578 1 81.81 165 ASN B CA 1
ATOM 2667 C C . ASN B 1 165 ? 3.305 20.516 14.773 1 81.81 165 ASN B C 1
ATOM 2669 O O . ASN B 1 165 ? 2.41 19.844 15.312 1 81.81 165 ASN B O 1
ATOM 2673 N N . LEU B 1 166 ? 3.387 20.906 13.531 1 83.44 166 LEU B N 1
ATOM 2674 C CA . LEU B 1 166 ? 2.266 20.531 12.672 1 83.44 166 LEU B CA 1
ATOM 2675 C C . LEU B 1 166 ? 2.281 19.031 12.367 1 83.44 166 LEU B C 1
ATOM 2677 O O . LEU B 1 166 ? 3.348 18.453 12.172 1 83.44 166 LEU B O 1
ATOM 2681 N N . SER B 1 167 ? 1.102 18.406 12.445 1 77.69 167 SER B N 1
ATOM 2682 C CA . SER B 1 167 ? 0.938 17.016 12.062 1 77.69 167 SER B CA 1
ATOM 2683 C C . SER B 1 167 ? -0.04 16.875 10.906 1 77.69 167 SER B C 1
ATOM 2685 O O . SER B 1 167 ? -1.062 17.562 10.859 1 77.69 167 SER B O 1
ATOM 2687 N N . PRO B 1 168 ? 0.392 16.016 9.961 1 69.19 168 PRO B N 1
ATOM 2688 C CA . PRO B 1 168 ? -0.476 15.852 8.797 1 69.19 168 PRO B CA 1
ATOM 2689 C C . PRO B 1 168 ? -1.77 15.109 9.117 1 69.19 168 PRO B C 1
ATOM 2691 O O . PRO B 1 168 ? -2.627 14.945 8.242 1 69.19 168 PRO B O 1
ATOM 2694 N N . GLN B 1 169 ? -2.23 14.828 10.375 1 61 169 GLN B N 1
ATOM 2695 C CA . GLN B 1 169 ? -3.342 13.906 10.594 1 61 169 GLN B CA 1
ATOM 2696 C C . GLN B 1 169 ? -4.629 14.438 9.977 1 61 169 GLN B C 1
ATOM 2698 O O . GLN B 1 169 ? -4.781 15.648 9.789 1 61 169 GLN B O 1
#

InterPro domains:
  IPR021765 Mycotoxin biosynthesis protein UstYa-like [PF11807] (4-160)
  IPR021765 Mycotoxin biosynthesis protein UstYa-like [PTHR33365] (12-164)

Secondary structure (DSSP, 8-state):
-EEP-SSTTS--TT-SS--HHHHHHHHHHH----EEE-HHHHTTSSS--PBPB-TTS-B-SS--EEEEEHHHHHHHHHHHHHHHHTT-HHHHHHHH-GGGGGGHHHHHHHHHHHHHHHHHHS---PEEEEEE-TTS-EEE---EE-----HHHHHHHHHHTB-TT----/-EEP-SSTTS--TT-SS--HHHHHHHHHHH----EEE-HHHHTTSSS--PBPB-TTS-B-SS--EEEEEHHHHHHHHHHHHHHHHTT-HHHHHHHH-GGGGGGHHHHHHHHHHHHHHHHHHS---PEEEEEE-TTS-EEE---EE-----HHHHHHHHHHTB-TT----

Radius of gyration: 21.33 Å; Cα contacts (8 Å, |Δi|>4): 557; chains: 2; bounding box: 39×67×48 Å

Solvent-accessible surface area (backbone atoms only — not comparable to full-atom values): 18604 Å² total; per-residue (Å²): 83,75,42,59,44,30,44,92,88,40,62,62,78,76,56,70,82,86,42,73,70,36,45,52,55,50,47,66,64,34,58,59,43,18,24,50,29,46,63,74,60,49,70,69,44,97,52,83,45,33,70,38,59,45,99,81,70,41,68,48,87,73,61,32,24,34,29,30,55,38,36,30,54,49,49,39,34,50,50,51,50,52,33,37,62,71,69,45,39,67,62,49,26,60,74,77,39,53,92,52,50,86,47,50,67,55,50,53,41,17,32,55,50,42,48,50,52,48,44,45,33,54,53,50,78,53,68,31,27,23,38,64,46,99,85,69,45,80,36,78,49,65,47,48,77,45,94,47,57,66,47,67,58,54,50,48,53,38,47,77,31,39,39,74,88,44,65,73,123,81,74,43,58,45,31,44,91,87,41,64,62,79,78,54,71,81,86,42,75,69,35,46,50,54,49,48,66,64,33,58,58,43,16,24,50,29,46,62,72,60,48,69,68,44,95,52,82,47,32,71,37,60,44,99,82,69,42,68,47,89,74,61,34,25,36,30,29,57,37,35,30,54,50,47,40,34,52,50,51,51,53,34,39,60,72,68,44,39,67,60,50,26,60,73,76,40,53,91,52,51,87,46,48,67,53,50,52,40,17,32,55,50,43,48,51,50,48,45,45,32,55,51,50,77,52,70,31,26,24,39,65,48,99,86,69,44,79,36,78,50,67,48,47,78,46,94,46,58,67,45,66,59,53,50,49,54,38,46,76,30,39,38,74,87,44,64,79,122

Nearest PDB structures (foldseek):
  6gaw-assembly1_B2  TM=2.526E-01  e=3.818E+00  Sus scrofa
  6gaw-assembly1_B2  TM=2.818E-01  e=3.888E+00  Sus scrofa
  7xf9-assembly1_A  TM=3.198E-01  e=9.762E+00  Homo sapiens

Sequence (338 aa):
MHFTSGFTPDLSAYQGKPNEASNAHWDKLTHPGMVALTEQEHAKLPSKSSLFIDDDTRESDPPLYVGAVEVFHQLHCLDMLRMQAYGVLKDWYDVHSPANEHTIPAHLEHCIDYIRQSMMCRPSLDILPFRTDSEGLLRPVFNGTRTCANFDKVRDWAIKRKAGNLSPQMHFTSGFTPDLSAYQGKPNEASNAHWDKLTHPGMVALTEQEHAKLPSKSSLFIDDDTRESDPPLYVGAVEVFHQLHCLDMLRMQAYGVLKDWYDVHSPANEHTIPAHLEHCIDYIRQSMMCRPSLDILPFRTDSEGLLRPVFNGTRTCANFDKVRDWAIKRKAGNLSPQ

pLDDT: mean 94.76, std 5.65, range [60.62, 98.94]